Protein AF-0000000077148304 (afdb_homodimer)

Nearest PDB structures (foldseek):
  7bze-assembly1_A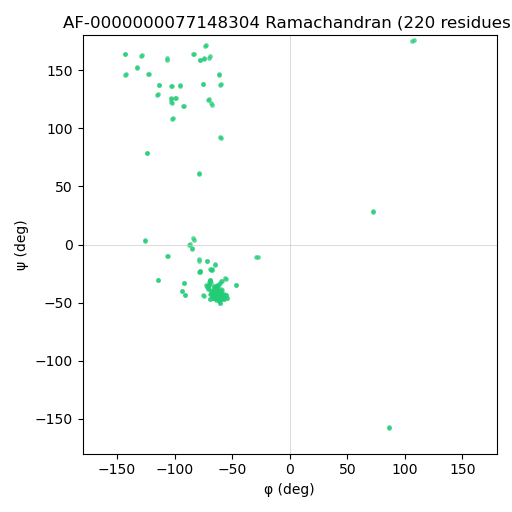-2  TM=9.462E-01  e=8.514E-12  Bacillus subtilis subsp. subtilis str. 168
  7bzg-assembly3_J  TM=8.704E-01  e=1.032E-11  Bacillus subtilis subsp. subtilis str. 168
  4a5m-assembly1_B  TM=9.252E-01  e=1.522E-10  Bacillus subtilis
  4a5n-assembly2_D  TM=9.089E-01  e=1.041E-09  Bacillus subtilis
  5hs8-assembly1_A  TM=8.332E-01  e=1.536E-08  Bacillus subtilis subsp. subtilis str. 168

pLDDT: mean 91.23, std 10.16, range [44.47, 98.38]

Solvent-accessible surface area (backbone atoms only — not comparable to full-atom values): 12063 Å² total; per-residue (Å²): 122,60,74,75,37,68,60,51,44,8,31,50,46,29,44,72,70,42,38,65,88,55,45,46,52,54,52,47,47,28,69,76,69,35,64,39,33,71,67,53,50,46,65,69,38,69,88,53,51,72,66,55,50,53,50,48,51,50,51,35,36,74,70,48,29,31,43,80,43,78,42,94,46,96,70,71,42,60,29,36,32,60,31,80,68,27,56,56,49,51,58,40,50,50,37,26,15,53,50,18,45,52,48,53,52,52,55,56,67,71,50,130,124,61,75,74,35,67,60,51,45,8,31,50,46,30,44,71,69,42,39,64,87,55,45,47,51,52,51,47,47,29,69,74,70,35,64,37,34,70,66,56,50,46,64,67,37,68,88,54,50,71,67,55,49,53,51,48,51,50,51,36,36,75,70,48,29,31,43,81,43,78,41,94,46,95,72,70,41,59,31,37,31,60,30,82,67,28,55,57,49,50,58,40,47,50,37,26,15,55,50,18,45,50,48,54,52,51,54,56,65,69,47,130

Foldseek 3Di:
DPCPPPVNVVVVVCCVQQNDDQNVVVLVCCLPVNKDFLVRSCVVVVVDDSVRSVVSLVSNVVVQQKDWDWDPDVVITIIIHGDPVNNVCVVVVVVCVVVVVVVVVVVVVVPD/DPCPPPVNVVVVVCCVQQNDDQNVVVLVCCLPVNKDFLVRSCVVVVVDDSVRSVVSLVSNVVVQQKDWDWDPDVVITIIIHGDPVNNVCVVVVVVCVVVVVVVVVVVVVVPD

Radius of gyration: 19.35 Å; Cα contacts (8 Å, |Δi|>4): 285; chains: 2; bounding box: 41×68×41 Å

Sequence (224 aa):
MDLQEPKLKGVIATLQIIGGKWKSLILFILLTDGMKRFGELKRLIPDISQGTLAKQLRELEQDQLIKREIYQEIPPKVEYCLTEHGKTVSTVLDSMCSWGRGHLEYIDKDKPMDLQEPKLKGVIATLQIIGGKWKSLILFILLTDGMKRFGELKRLIPDISQGTLAKQLRELEQDQLIKREIYQEIPPKVEYCLTEHGKTVSTVLDSMCSWGRGHLEYIDKDKP

InterPro domains:
  IPR002577 Helix-turn-helix, HxlR type [PF01638] (17-105)
  IPR002577 Helix-turn-helix, HxlR type [PS51118] (5-108)
  IPR036388 Winged helix-like DNA-binding domain superfamily [G3DSA:1.10.10.10] (3-109)
  IPR036390 Winged helix DNA-binding domain superfamily [SSF46785] (9-107)

Secondary structure (DSSP, 8-state):
--TT-HHHHHHHHHHHHH-STTHHHHHHHHHHH--B-HHHHHHH-TTS-HHHHHHHHHHHHHTTSEEEEEE-SSS-EEEEEE-HHHHTTHHHHHHHHHHHHHHHHHHHHT--/--TT-HHHHHHHHHHHHH-STTHHHHHHHHHHH--B-HHHHHHH-TTS-HHHHHHHHHHHHHTTSEEEEEE-SSS-EEEEEE-HHHHTTHHHHHHHHHHHHHHHHHHHHT--

Organism: Bacillus cereus (strain ATCC 14579 / DSM 31 / CCUG 7414 / JCM 2152 / NBRC 15305 / NCIMB 9373 / NCTC 2599 / NRRL B-3711) (NCBI:txid226900)

Structure (mmCIF, N/CA/C/O backbone):
data_AF-0000000077148304-model_v1
#
loop_
_entity.id
_entity.type
_entity.pdbx_description
1 polymer 'Transcriptional regulator, MarR family'
#
loop_
_atom_site.group_PDB
_atom_site.id
_atom_site.type_symbol
_atom_site.label_atom_id
_atom_site.label_alt_id
_atom_site.label_comp_id
_atom_site.label_asym_id
_atom_site.label_entity_id
_atom_site.label_seq_id
_atom_site.pdbx_PDB_ins_code
_atom_site.Cartn_x
_atom_site.Cartn_y
_atom_site.Cartn_z
_atom_site.occupancy
_atom_site.B_iso_or_equiv
_atom_site.auth_seq_id
_atom_site.auth_comp_id
_atom_site.auth_asym_id
_atom_site.auth_atom_id
_atom_site.pdbx_PDB_model_num
ATOM 1 N N . MET A 1 1 ? -11.969 -11.406 -14.32 1 44.47 1 MET A N 1
ATOM 2 C CA . MET A 1 1 ? -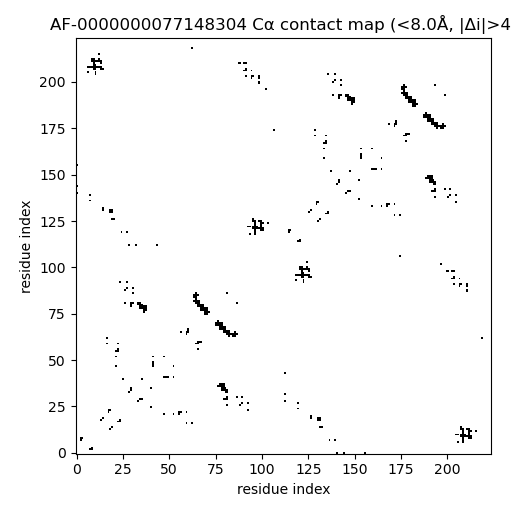12.227 -10.695 -13.07 1 44.47 1 MET A CA 1
ATOM 3 C C . MET A 1 1 ? -12.461 -9.211 -13.32 1 44.47 1 MET A C 1
ATOM 5 O O . MET A 1 1 ? -11.695 -8.57 -14.039 1 44.47 1 MET A O 1
ATOM 9 N N . ASP A 1 2 ? -13.633 -8.781 -13.352 1 53.12 2 ASP A N 1
ATOM 10 C CA . ASP A 1 2 ? -14.07 -7.418 -13.641 1 53.12 2 ASP A CA 1
ATOM 11 C C . ASP A 1 2 ? -13.508 -6.43 -12.625 1 53.12 2 ASP A C 1
ATOM 13 O O . ASP A 1 2 ? -13.742 -6.574 -11.422 1 53.12 2 ASP A O 1
ATOM 17 N N . LEU A 1 3 ? -12.336 -5.848 -12.969 1 56.44 3 LEU A N 1
ATOM 18 C CA . LEU A 1 3 ? -11.867 -4.727 -12.164 1 56.44 3 LEU A CA 1
ATOM 19 C C . LEU A 1 3 ? -13.031 -3.984 -11.523 1 56.44 3 LEU A C 1
ATOM 21 O O . LEU A 1 3 ? -12.836 -3.15 -10.633 1 56.44 3 LEU A O 1
ATOM 25 N N . GLN A 1 4 ? -14.109 -4.398 -12.023 1 61.03 4 GLN A N 1
ATOM 26 C CA . GLN A 1 4 ? -15.312 -3.781 -11.477 1 61.03 4 GLN A CA 1
ATOM 27 C C . GLN A 1 4 ? -15.742 -4.473 -10.18 1 61.03 4 GLN A C 1
ATOM 29 O O . GLN A 1 4 ? -16.75 -4.09 -9.57 1 61.03 4 GLN A O 1
ATOM 34 N N . GLU A 1 5 ? -14.914 -5.383 -9.805 1 74.12 5 GLU A N 1
ATOM 35 C CA . GLU A 1 5 ? -15.25 -6.031 -8.539 1 74.12 5 GLU A CA 1
ATOM 36 C C . GLU A 1 5 ? -15.125 -5.059 -7.371 1 74.12 5 GLU A C 1
ATOM 38 O O . GLU A 1 5 ? -14.109 -4.367 -7.238 1 74.12 5 GLU A O 1
ATOM 43 N N . PRO A 1 6 ? -16.234 -4.875 -6.703 1 76.56 6 PRO A N 1
ATOM 44 C CA . PRO A 1 6 ? -16.25 -3.904 -5.605 1 76.56 6 PRO A CA 1
ATOM 45 C C . PRO A 1 6 ? -15.055 -4.039 -4.672 1 76.56 6 PRO A C 1
ATOM 47 O O . PRO A 1 6 ? -14.5 -3.031 -4.219 1 76.56 6 PRO A O 1
ATOM 50 N N . LYS A 1 7 ? -14.672 -5.223 -4.523 1 80.38 7 LYS A N 1
ATOM 51 C CA . LYS A 1 7 ? -13.531 -5.43 -3.643 1 80.38 7 LYS A CA 1
ATOM 52 C C . LYS A 1 7 ? -12.258 -4.848 -4.25 1 80.38 7 LYS A C 1
ATOM 54 O O . LYS A 1 7 ? -11.477 -4.191 -3.559 1 80.38 7 LYS A O 1
ATOM 59 N N . LEU A 1 8 ? -12.102 -5 -5.473 1 83.88 8 LEU A N 1
ATOM 60 C CA . LEU A 1 8 ? -10.906 -4.504 -6.145 1 83.88 8 LEU A CA 1
ATOM 61 C C . LEU A 1 8 ? -10.906 -2.98 -6.207 1 83.88 8 LEU A C 1
ATOM 63 O O . LEU A 1 8 ? -9.859 -2.346 -6.051 1 83.88 8 LEU A O 1
ATOM 67 N N . LYS A 1 9 ? -12.086 -2.449 -6.355 1 87.69 9 LYS A N 1
ATOM 68 C CA . LYS A 1 9 ? -12.211 -0.995 -6.406 1 87.69 9 LYS A CA 1
ATOM 69 C C . LYS A 1 9 ? -11.742 -0.357 -5.102 1 87.69 9 LYS A C 1
ATOM 71 O O . LYS A 1 9 ? -11.055 0.668 -5.121 1 87.69 9 LYS A O 1
ATOM 76 N N . GLY A 1 10 ? -12.117 -0.995 -4.02 1 91 10 GLY A N 1
ATOM 77 C CA . GLY A 1 10 ? -11.703 -0.49 -2.721 1 91 10 GLY A CA 1
ATOM 78 C C . GLY A 1 10 ? -10.203 -0.569 -2.508 1 91 10 GLY A C 1
ATOM 79 O O . GLY A 1 10 ? -9.594 0.364 -1.979 1 91 10 GLY A O 1
ATOM 80 N N . VAL A 1 11 ? -9.672 -1.65 -2.975 1 90.75 11 VAL A N 1
ATOM 81 C CA . VAL A 1 11 ? -8.227 -1.84 -2.842 1 90.75 11 VAL A CA 1
ATOM 82 C C . VAL A 1 11 ? -7.492 -0.807 -3.691 1 90.75 11 VAL A C 1
ATOM 84 O O . VAL A 1 11 ? -6.562 -0.15 -3.213 1 90.75 11 VAL A O 1
ATOM 87 N N . ILE A 1 12 ? -7.977 -0.614 -4.867 1 88.44 12 ILE A N 1
ATOM 88 C CA . ILE A 1 12 ? -7.348 0.311 -5.801 1 88.44 12 ILE A CA 1
ATOM 89 C C . ILE A 1 12 ? -7.465 1.739 -5.273 1 88.44 12 ILE A C 1
ATOM 91 O O . ILE A 1 12 ? -6.504 2.512 -5.336 1 88.44 12 ILE A O 1
ATOM 95 N N . ALA A 1 13 ? -8.578 2.068 -4.793 1 91.5 13 ALA A N 1
ATOM 96 C CA . ALA A 1 13 ? -8.781 3.391 -4.203 1 91.5 13 ALA A CA 1
ATOM 97 C C . ALA A 1 13 ? -7.785 3.646 -3.076 1 91.5 13 ALA A C 1
ATOM 99 O O . ALA A 1 13 ? -7.172 4.715 -3.01 1 91.5 13 ALA A O 1
ATOM 100 N N . THR A 1 14 ? -7.621 2.66 -2.221 1 93.12 14 THR A N 1
ATOM 101 C CA . THR A 1 14 ? -6.695 2.791 -1.101 1 93.12 14 THR A CA 1
ATOM 102 C C . THR A 1 14 ? -5.27 3.004 -1.598 1 93.12 14 THR A C 1
ATOM 104 O O . THR A 1 14 ? -4.566 3.896 -1.12 1 93.12 14 THR A O 1
ATOM 107 N N . LEU A 1 15 ? -4.898 2.254 -2.596 1 89.5 15 LEU A N 1
ATOM 108 C CA . LEU A 1 15 ? -3.547 2.354 -3.135 1 89.5 15 LEU A CA 1
ATOM 109 C C . LEU A 1 15 ? -3.314 3.717 -3.777 1 89.5 15 LEU A C 1
ATOM 111 O O . LEU A 1 15 ? -2.223 4.277 -3.676 1 89.5 15 LEU A O 1
ATOM 115 N N . GLN A 1 16 ? -4.309 4.223 -4.375 1 88.56 16 GLN A N 1
ATOM 116 C CA . GLN A 1 16 ? -4.199 5.527 -5.02 1 88.56 16 GLN A CA 1
ATOM 117 C C . GLN A 1 16 ? -4.059 6.645 -3.988 1 88.56 16 GLN A C 1
ATOM 119 O O . GLN A 1 16 ? -3.352 7.625 -4.219 1 88.56 16 GLN A O 1
ATOM 124 N N . ILE A 1 17 ? -4.637 6.457 -2.883 1 92.44 17 ILE A N 1
ATOM 125 C CA . ILE A 1 17 ? -4.75 7.52 -1.89 1 92.44 17 ILE A CA 1
ATOM 126 C C . ILE A 1 17 ? -3.562 7.465 -0.934 1 92.44 17 ILE A C 1
ATOM 128 O O . ILE A 1 17 ? -3 8.5 -0.574 1 92.44 17 ILE A O 1
ATOM 132 N N . ILE A 1 18 ? -3.232 6.25 -0.526 1 89.88 18 ILE A N 1
ATOM 133 C CA . ILE A 1 18 ? -2.186 6.215 0.489 1 89.88 18 ILE A CA 1
ATOM 134 C C . ILE A 1 18 ? -1.045 5.312 0.025 1 89.88 18 ILE A C 1
ATOM 136 O O . ILE A 1 18 ? -0.115 5.035 0.787 1 89.88 18 ILE A O 1
ATOM 140 N N . GLY A 1 19 ? -1.288 4.879 -1.155 1 82.5 19 GLY A N 1
ATOM 141 C CA . GLY A 1 19 ? -0.212 4.07 -1.704 1 82.5 19 GLY A CA 1
ATOM 142 C C . GLY A 1 19 ? 1.039 4.871 -2.014 1 82.5 19 GLY A C 1
ATOM 143 O O . GLY A 1 19 ? 1.021 6.102 -1.972 1 82.5 19 GLY A O 1
ATOM 144 N N . GLY A 1 20 ? 2.215 4.27 -2.188 1 79 20 GLY A N 1
ATOM 145 C CA . GLY A 1 20 ? 3.482 4.93 -2.455 1 79 20 GLY A CA 1
ATOM 146 C C . GLY A 1 20 ? 4.414 4.945 -1.257 1 79 20 GLY A C 1
ATOM 147 O O . GLY A 1 20 ? 3.994 4.648 -0.136 1 79 20 GLY A O 1
ATOM 148 N N . LYS A 1 21 ? 5.535 5.414 -1.495 1 80.69 21 LYS A N 1
ATOM 149 C CA . LYS A 1 21 ? 6.594 5.312 -0.494 1 80.69 21 LYS A CA 1
ATOM 150 C C . LYS A 1 21 ? 6.402 6.348 0.611 1 80.69 21 LYS A C 1
ATOM 152 O O . LYS A 1 21 ? 6.734 6.094 1.771 1 80.69 21 LYS A O 1
ATOM 157 N N . TRP A 1 22 ? 5.707 7.434 0.328 1 90.81 22 TRP A N 1
ATOM 158 C CA . TRP A 1 22 ? 5.855 8.555 1.248 1 90.81 22 TRP A CA 1
ATOM 159 C C . TRP A 1 22 ? 4.547 8.844 1.973 1 90.81 22 TRP A C 1
ATOM 161 O O . TRP A 1 22 ? 4.547 9.203 3.152 1 90.81 22 TRP A O 1
ATOM 171 N N . LYS A 1 23 ? 3.391 8.617 1.408 1 93.94 23 LYS A N 1
ATOM 172 C CA . LYS A 1 23 ? 2.113 9.023 1.984 1 93.94 23 LYS A CA 1
ATOM 173 C C . LYS A 1 23 ? 1.812 8.242 3.262 1 93.94 23 LYS A C 1
ATOM 175 O O . LYS A 1 23 ? 1.38 8.82 4.262 1 93.94 23 LYS A O 1
ATOM 180 N N . SER A 1 24 ? 2.037 6.988 3.199 1 92.75 24 SER A N 1
ATOM 181 C CA . SER A 1 24 ? 1.787 6.164 4.375 1 92.75 24 SER A CA 1
ATOM 182 C C . SER A 1 24 ? 2.695 6.562 5.535 1 92.75 24 SER A C 1
ATOM 184 O O . SER A 1 24 ? 2.279 6.543 6.695 1 92.75 24 SER A O 1
ATOM 186 N N . LEU A 1 25 ? 3.898 6.957 5.227 1 92.19 25 LEU A N 1
ATOM 187 C CA . LEU A 1 25 ? 4.84 7.379 6.258 1 92.19 25 LEU A CA 1
ATOM 188 C C . LEU A 1 25 ? 4.406 8.703 6.883 1 92.19 25 LEU A C 1
ATOM 190 O O . LEU A 1 25 ? 4.43 8.852 8.109 1 92.19 25 LEU A O 1
ATOM 194 N N . ILE A 1 26 ? 4.074 9.578 6.027 1 95.81 26 ILE A N 1
ATOM 195 C CA . ILE A 1 26 ? 3.6 10.875 6.504 1 95.81 26 ILE A CA 1
ATOM 196 C C . ILE A 1 26 ? 2.398 10.672 7.426 1 95.81 26 ILE A C 1
ATOM 198 O O . ILE A 1 26 ? 2.359 11.227 8.531 1 95.81 26 ILE A O 1
ATOM 202 N N . LEU A 1 27 ? 1.484 9.867 6.996 1 96.5 27 LEU A N 1
ATOM 203 C CA . LEU A 1 27 ? 0.266 9.617 7.762 1 96.5 27 LEU A CA 1
ATOM 204 C C . LEU A 1 27 ? 0.582 8.93 9.086 1 96.5 27 LEU A C 1
ATOM 206 O O . LEU A 1 27 ? -0.034 9.234 10.109 1 96.5 27 LEU A O 1
ATOM 210 N N . PHE A 1 28 ? 1.526 8.086 9.047 1 93.44 28 PHE A N 1
ATOM 211 C CA . PHE A 1 28 ? 1.942 7.398 10.258 1 93.44 28 PHE A CA 1
ATOM 212 C C . PHE A 1 28 ? 2.516 8.383 11.273 1 93.44 28 PHE A C 1
ATOM 214 O O . PHE A 1 28 ? 2.16 8.352 12.453 1 93.44 28 PHE A O 1
ATOM 221 N N . ILE A 1 29 ? 3.383 9.234 10.836 1 94.31 29 ILE A N 1
ATOM 222 C CA . ILE A 1 29 ? 4.012 10.227 11.695 1 94.31 29 ILE A CA 1
ATOM 223 C C . ILE A 1 29 ? 2.939 11.117 12.32 1 94.31 29 ILE A C 1
ATOM 225 O O . ILE A 1 29 ? 2.949 11.359 13.531 1 94.31 29 ILE A O 1
ATOM 229 N N . LEU A 1 30 ? 1.99 11.539 11.492 1 96.44 30 LEU A N 1
ATOM 230 C CA . LEU A 1 30 ? 0.944 12.43 11.992 1 96.44 30 LEU A CA 1
ATOM 231 C C . LEU A 1 30 ? 0.012 11.695 12.945 1 96.44 30 LEU A C 1
ATOM 233 O O . LEU A 1 30 ? -0.515 12.289 13.891 1 96.44 30 LEU A O 1
ATOM 237 N N . LEU A 1 31 ? -0.135 10.445 12.719 1 94.69 31 LEU A N 1
ATOM 238 C CA . LEU A 1 31 ? -0.97 9.625 13.586 1 94.69 31 LEU A CA 1
ATOM 239 C C . LEU A 1 31 ? -0.311 9.422 14.953 1 94.69 31 LEU A C 1
ATOM 241 O O . LEU A 1 31 ? -0.98 9.492 15.984 1 94.69 31 LEU A O 1
ATOM 245 N N . THR A 1 32 ? 0.923 9.258 14.984 1 92.12 32 THR A N 1
ATOM 246 C CA . THR A 1 32 ? 1.632 8.859 16.188 1 92.12 32 THR A CA 1
ATOM 247 C C . THR A 1 32 ? 2.141 10.086 16.953 1 92.12 32 THR A C 1
ATOM 249 O O . THR A 1 32 ? 2.07 10.133 18.172 1 92.12 32 THR A O 1
ATOM 252 N N . ASP A 1 33 ? 2.641 11.086 16.141 1 93.25 33 ASP A N 1
ATOM 253 C CA . ASP A 1 33 ? 3.324 12.203 16.781 1 93.25 33 ASP A CA 1
ATOM 254 C C . ASP A 1 33 ? 2.453 13.4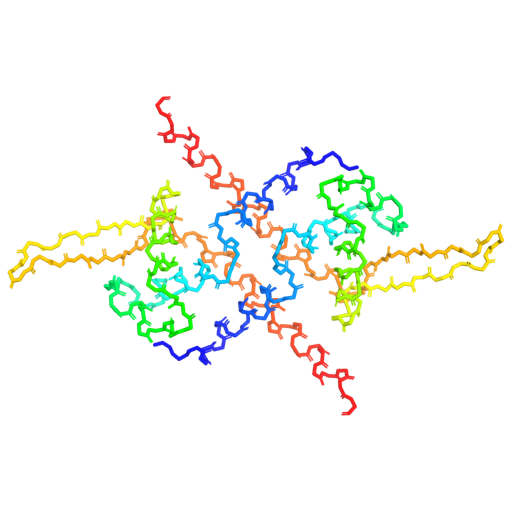61 16.766 1 93.25 33 ASP A C 1
ATOM 256 O O . ASP A 1 33 ? 2.793 14.461 17.406 1 93.25 33 ASP A O 1
ATOM 260 N N . GLY A 1 34 ? 1.406 13.359 16.031 1 95 34 GLY A N 1
ATOM 261 C CA . GLY A 1 34 ? 0.532 14.523 15.992 1 95 34 GLY A CA 1
ATOM 262 C C . GLY A 1 34 ? 0.946 15.539 14.938 1 95 34 GLY A C 1
ATOM 263 O O . GLY A 1 34 ? 1.598 15.188 13.953 1 95 34 GLY A O 1
ATOM 264 N N . MET A 1 35 ? 0.549 16.734 15.109 1 96.69 35 MET A N 1
ATOM 265 C CA . MET A 1 35 ? 0.749 17.781 14.117 1 96.69 35 MET A CA 1
ATOM 266 C C . MET A 1 35 ? 2.234 18.016 13.867 1 96.69 35 MET A C 1
ATOM 268 O O . MET A 1 35 ? 3.047 17.906 14.789 1 96.69 35 MET A O 1
ATOM 272 N N . LYS A 1 36 ? 2.604 18.375 12.617 1 97.5 36 LYS A N 1
ATOM 273 C CA . LYS A 1 36 ? 3.984 18.641 12.219 1 97.5 36 LYS A CA 1
ATOM 274 C C . LYS A 1 36 ? 4.062 19.797 11.219 1 97.5 36 LYS A C 1
ATOM 276 O O . LYS A 1 36 ? 3.16 19.969 10.398 1 97.5 36 LYS A O 1
ATOM 281 N N . ARG A 1 37 ? 5.145 20.469 11.406 1 96.81 37 ARG A N 1
ATOM 282 C CA . ARG A 1 37 ? 5.477 21.438 10.367 1 96.81 37 ARG A CA 1
ATOM 283 C C . ARG A 1 37 ? 6.191 20.781 9.203 1 96.81 37 ARG A C 1
ATOM 285 O O . ARG A 1 37 ? 6.715 19.672 9.336 1 96.81 37 ARG A O 1
ATOM 292 N N . PHE A 1 38 ? 6.219 21.547 8.062 1 97.38 38 PHE A N 1
ATOM 293 C CA . PHE A 1 38 ? 6.867 21.047 6.855 1 97.38 38 PHE A CA 1
ATOM 294 C C . PHE A 1 38 ? 8.305 20.625 7.148 1 97.38 38 PHE A C 1
ATOM 296 O O . PHE A 1 38 ? 8.711 19.516 6.797 1 97.38 38 PHE A O 1
ATOM 303 N N . GLY A 1 39 ? 8.961 21.469 7.84 1 96.62 39 GLY A N 1
ATOM 304 C CA . GLY A 1 39 ? 10.352 21.203 8.148 1 96.62 39 GLY A CA 1
ATOM 305 C C . GLY A 1 39 ? 10.547 19.984 9.039 1 96.62 39 GLY A C 1
ATOM 306 O O . GLY A 1 39 ? 11.523 19.25 8.898 1 96.62 39 GLY A O 1
ATOM 307 N N . GLU A 1 40 ? 9.695 19.781 9.977 1 96.5 40 GLU A N 1
ATOM 308 C CA . GLU A 1 40 ? 9.758 18.625 10.859 1 96.5 40 GLU A CA 1
ATOM 309 C C . GLU A 1 40 ? 9.555 17.328 10.086 1 96.5 40 GLU A C 1
ATOM 311 O O . GLU A 1 40 ? 10.266 16.344 10.305 1 96.5 40 GLU A O 1
ATOM 316 N N . LEU A 1 41 ? 8.586 17.312 9.195 1 96.44 41 LEU A N 1
ATOM 317 C CA . LEU A 1 41 ? 8.352 16.156 8.352 1 96.44 41 LEU A CA 1
ATOM 318 C C . LEU A 1 41 ? 9.578 15.844 7.504 1 96.44 41 LEU A C 1
ATOM 320 O O . LEU A 1 41 ? 9.984 14.68 7.391 1 96.44 41 LEU A O 1
ATOM 324 N N . LYS A 1 42 ? 10.195 16.906 6.984 1 96.62 42 LYS A N 1
ATOM 325 C CA . LYS A 1 42 ? 11.383 16.734 6.156 1 96.62 42 LYS A CA 1
ATOM 326 C C . LYS A 1 42 ? 12.523 16.125 6.961 1 96.62 42 LYS A C 1
ATOM 328 O O . LYS A 1 42 ? 13.289 15.305 6.441 1 96.62 42 LYS A O 1
ATOM 333 N N . ARG A 1 43 ? 12.602 16.5 8.18 1 95.25 43 ARG A N 1
ATOM 334 C CA . ARG A 1 43 ? 13.648 15.977 9.055 1 95.25 43 ARG A CA 1
ATOM 335 C C . ARG A 1 43 ? 13.398 14.516 9.398 1 95.25 43 ARG A C 1
ATOM 337 O O . ARG A 1 43 ? 14.336 13.727 9.5 1 95.25 43 ARG A O 1
ATOM 344 N N . LEU A 1 44 ? 12.156 14.172 9.57 1 92.56 44 LEU A N 1
ATOM 345 C CA . LEU A 1 44 ? 11.781 12.828 9.984 1 92.56 44 LEU A CA 1
ATOM 346 C C . LEU A 1 44 ? 11.852 11.852 8.812 1 92.56 44 LEU A C 1
ATOM 348 O O . LEU A 1 44 ? 11.906 10.641 9.008 1 92.56 44 LEU A O 1
ATOM 352 N N . ILE A 1 45 ? 11.766 12.422 7.582 1 92.44 45 ILE A N 1
ATOM 353 C CA . ILE A 1 45 ? 11.867 11.609 6.375 1 92.44 45 ILE A CA 1
ATOM 354 C C . ILE A 1 45 ? 12.992 12.141 5.488 1 92.44 45 ILE A C 1
ATOM 356 O O . ILE A 1 45 ? 12.734 12.68 4.414 1 92.44 45 ILE A O 1
ATOM 360 N N . PRO A 1 46 ? 14.164 11.82 5.824 1 91.44 46 PRO A N 1
ATOM 361 C CA . PRO A 1 46 ? 15.305 12.469 5.172 1 91.44 46 PRO A CA 1
ATOM 362 C C . PRO A 1 46 ? 15.453 12.07 3.705 1 91.44 46 PRO A C 1
ATOM 364 O O . PRO A 1 46 ? 16.016 12.828 2.906 1 91.44 46 PRO A O 1
ATOM 367 N N . ASP A 1 47 ? 14.945 11.016 3.307 1 92.31 47 ASP A N 1
ATOM 368 C CA . ASP A 1 47 ? 15.133 10.5 1.952 1 92.31 47 ASP A CA 1
ATOM 369 C C . ASP A 1 47 ? 14.125 11.125 0.987 1 92.31 47 ASP A C 1
ATOM 371 O O . ASP A 1 47 ? 14.219 10.938 -0.227 1 92.31 47 ASP A O 1
ATOM 375 N N . ILE A 1 48 ? 13.227 11.938 1.491 1 94.12 48 ILE A N 1
ATOM 376 C CA . ILE A 1 48 ? 12.219 12.531 0.629 1 94.12 48 ILE A CA 1
ATOM 377 C C . ILE A 1 48 ? 12.672 13.914 0.176 1 94.12 48 ILE A C 1
ATOM 379 O O . ILE A 1 48 ? 13.242 14.68 0.962 1 94.12 48 ILE A O 1
ATOM 383 N N . SER A 1 49 ? 12.484 14.227 -1.063 1 96.75 49 SER A N 1
ATOM 384 C CA . SER A 1 49 ? 12.797 15.562 -1.54 1 96.75 49 SER A CA 1
ATOM 385 C C . SER A 1 49 ? 11.75 16.578 -1.081 1 96.75 49 SER A C 1
ATOM 387 O O . SER A 1 49 ? 10.609 16.203 -0.788 1 96.75 49 SER A O 1
ATOM 389 N N . GLN A 1 50 ? 12.172 17.828 -1.111 1 97.19 50 GLN A N 1
ATOM 390 C CA . GLN A 1 50 ? 11.25 18.891 -0.729 1 97.19 50 GLN A CA 1
ATOM 391 C C . GLN A 1 50 ? 10.055 18.953 -1.675 1 97.19 50 GLN A C 1
ATOM 393 O O . GLN A 1 50 ? 8.922 19.141 -1.235 1 97.19 50 GLN A O 1
ATOM 398 N N . GLY A 1 51 ? 10.344 18.797 -2.877 1 97.69 51 GLY A N 1
ATOM 399 C CA . GLY A 1 51 ? 9.281 18.828 -3.865 1 97.69 51 GLY A CA 1
ATOM 400 C C . GLY A 1 51 ? 8.281 17.703 -3.713 1 97.69 51 GLY A C 1
ATOM 401 O O . GLY A 1 51 ? 7.074 17.922 -3.785 1 97.69 51 GLY A O 1
ATOM 402 N N . THR A 1 52 ? 8.797 16.594 -3.449 1 97.25 52 THR A N 1
ATOM 403 C CA . THR A 1 52 ? 7.949 15.414 -3.281 1 97.25 52 THR A CA 1
ATOM 404 C C . THR A 1 52 ? 7.117 15.523 -2.006 1 97.25 52 THR A C 1
ATOM 406 O O . THR A 1 52 ? 5.93 15.203 -2.004 1 97.25 52 THR A O 1
ATOM 409 N N . LEU A 1 53 ? 7.758 15.977 -0.976 1 97.44 53 LEU A N 1
ATOM 410 C CA . LEU A 1 53 ? 7.031 16.172 0.275 1 97.44 53 LEU A CA 1
ATOM 411 C C . LEU A 1 53 ? 5.875 17.141 0.089 1 97.44 53 LEU A C 1
ATOM 413 O O . LEU A 1 53 ? 4.746 16.859 0.509 1 97.44 53 LEU A O 1
ATOM 417 N N . ALA A 1 54 ? 6.133 18.281 -0.565 1 97.75 54 ALA A N 1
ATOM 418 C CA . ALA A 1 54 ? 5.09 19.266 -0.816 1 97.75 54 ALA A CA 1
ATOM 419 C C . ALA A 1 54 ? 3.945 18.672 -1.63 1 97.75 54 ALA A C 1
ATOM 421 O O . ALA A 1 54 ? 2.773 18.875 -1.305 1 97.75 54 ALA A O 1
ATOM 422 N N . LYS A 1 55 ? 4.273 17.969 -2.613 1 97.44 55 LYS A N 1
ATOM 423 C CA . LYS A 1 55 ? 3.287 17.328 -3.48 1 97.44 55 LYS A CA 1
ATOM 424 C C . LYS A 1 55 ? 2.439 16.328 -2.701 1 97.44 55 LYS A C 1
ATOM 426 O O . LYS A 1 55 ? 1.214 16.312 -2.84 1 97.44 55 LYS A O 1
ATOM 431 N N . GLN A 1 56 ? 3.102 15.477 -1.89 1 97.25 56 GLN A N 1
ATOM 432 C CA . GLN A 1 56 ? 2.387 14.477 -1.106 1 97.25 56 GLN A CA 1
ATOM 433 C C . GLN A 1 56 ? 1.43 15.133 -0.115 1 97.25 56 GLN A C 1
ATOM 435 O O . GLN A 1 56 ? 0.303 14.664 0.068 1 97.25 56 GLN A O 1
ATOM 440 N N . LEU A 1 57 ? 1.878 16.188 0.472 1 97.81 57 LEU A N 1
ATOM 441 C CA . LEU A 1 57 ? 1.043 16.891 1.436 1 97.81 57 LEU A CA 1
ATOM 442 C C . LEU A 1 57 ? -0.171 17.516 0.751 1 97.81 57 LEU A C 1
ATOM 444 O O . LEU A 1 57 ? -1.285 17.453 1.276 1 97.81 57 LEU A O 1
ATOM 448 N N . ARG A 1 58 ? 0.035 18.047 -0.402 1 97.44 58 ARG A N 1
ATOM 449 C CA . ARG A 1 58 ? -1.07 18.609 -1.172 1 97.44 58 ARG A CA 1
ATOM 450 C C . ARG A 1 58 ? -2.09 17.531 -1.532 1 97.44 58 ARG A C 1
ATOM 452 O O . ARG A 1 58 ? -3.297 17.75 -1.399 1 97.44 58 ARG A O 1
ATOM 459 N N . GLU A 1 59 ? -1.636 16.453 -1.96 1 97 59 GLU A N 1
ATOM 460 C CA . GLU A 1 59 ? -2.527 15.359 -2.342 1 97 59 GLU A CA 1
ATOM 461 C C . GLU A 1 59 ? -3.305 14.836 -1.138 1 97 59 GLU A C 1
ATOM 463 O O . GLU A 1 59 ? -4.504 14.57 -1.234 1 97 59 GLU A O 1
ATOM 468 N N . LEU A 1 60 ? -2.623 14.68 -0.049 1 97.5 60 LEU A N 1
ATOM 469 C CA . LEU A 1 60 ? -3.27 14.195 1.166 1 97.5 60 LEU A CA 1
ATOM 470 C C . LEU A 1 60 ? -4.324 15.188 1.653 1 97.5 60 LEU A C 1
ATOM 472 O O . LEU A 1 60 ? -5.359 14.781 2.189 1 97.5 60 LEU A O 1
ATOM 476 N N . GLU A 1 61 ? -4.027 16.469 1.484 1 97.38 61 GLU A N 1
ATOM 477 C CA . GLU A 1 61 ? -5.004 17.484 1.843 1 97.38 61 GLU A CA 1
ATOM 478 C C . GLU A 1 61 ? -6.207 17.453 0.906 1 97.38 61 GLU A C 1
ATOM 480 O O . GLU A 1 61 ? -7.355 17.531 1.355 1 97.38 61 GLU A O 1
ATOM 485 N N . GLN A 1 62 ? -5.961 17.312 -0.379 1 95.56 62 GLN A N 1
ATOM 486 C CA . GLN A 1 62 ? -7.027 17.234 -1.374 1 95.56 62 GLN A CA 1
ATOM 487 C C . GLN A 1 62 ? -7.93 16.031 -1.119 1 95.56 62 GLN A C 1
ATOM 489 O O . GLN A 1 62 ? -9.141 16.094 -1.326 1 95.56 62 GLN A O 1
ATOM 494 N N . ASP A 1 63 ? -7.336 14.992 -0.618 1 95.81 63 ASP A N 1
ATOM 495 C CA . ASP A 1 63 ? -8.086 13.773 -0.34 1 95.81 63 ASP A CA 1
ATOM 496 C C . ASP A 1 63 ? -8.703 13.812 1.056 1 95.81 63 ASP A C 1
ATOM 498 O O . ASP A 1 63 ? -9.25 12.812 1.528 1 95.81 63 ASP A O 1
ATOM 502 N N . GLN A 1 64 ? -8.461 14.898 1.756 1 96.88 64 GLN A N 1
ATOM 503 C CA . GLN A 1 64 ? -9.117 15.211 3.023 1 96.88 64 GLN A CA 1
ATOM 504 C C . GLN A 1 64 ? -8.602 14.32 4.145 1 96.88 64 GLN A C 1
ATOM 506 O O . GLN A 1 64 ? -9.336 13.992 5.078 1 96.88 64 GLN A O 1
ATOM 511 N N . LEU A 1 65 ? -7.406 13.906 4.004 1 97.88 65 LEU A N 1
ATOM 512 C CA . LEU A 1 65 ? -6.805 13.078 5.043 1 97.88 65 LEU A CA 1
ATOM 513 C C . LEU A 1 65 ? -6.062 13.938 6.059 1 97.88 65 LEU A C 1
ATOM 515 O O . LEU A 1 65 ? -5.953 13.578 7.23 1 97.88 65 LEU A O 1
ATOM 519 N N . ILE A 1 66 ? -5.512 15.023 5.543 1 98.31 66 ILE A N 1
ATOM 520 C CA . ILE A 1 66 ? -4.844 15.961 6.441 1 98.31 66 ILE A CA 1
ATOM 521 C C . ILE A 1 66 ? -5.363 17.375 6.199 1 98.31 66 ILE A C 1
ATOM 523 O O . ILE A 1 66 ? -6.055 17.625 5.211 1 98.31 66 ILE A O 1
ATOM 527 N N . LYS A 1 67 ? -5.137 18.219 7.129 1 98 67 LYS A N 1
ATOM 528 C CA . LYS A 1 67 ? -5.445 19.641 6.992 1 98 67 LYS A CA 1
ATOM 529 C C . LYS A 1 67 ? -4.273 20.516 7.434 1 98 67 LYS A C 1
ATOM 531 O O . LYS A 1 67 ? -3.449 20.078 8.25 1 98 67 LYS A O 1
ATOM 536 N N . ARG A 1 68 ? -4.266 21.641 6.828 1 95.88 68 ARG A N 1
ATOM 537 C CA . ARG A 1 68 ? -3.291 22.672 7.199 1 95.88 68 ARG A CA 1
ATOM 538 C C . ARG A 1 68 ? -3.857 23.609 8.266 1 95.88 68 ARG A C 1
ATOM 540 O O . ARG A 1 68 ? -4.914 24.203 8.062 1 95.88 68 ARG A O 1
ATOM 547 N N . GLU A 1 69 ? -3.201 23.609 9.359 1 95.06 69 GLU A N 1
ATOM 548 C CA . GLU A 1 69 ? -3.576 24.562 10.406 1 95.06 69 GLU A CA 1
ATOM 549 C C . GLU A 1 69 ? -2.613 25.734 10.461 1 95.06 69 GLU A C 1
ATOM 551 O O . GLU A 1 69 ? -1.41 25.562 10.656 1 95.06 69 GLU A O 1
ATOM 556 N N . ILE A 1 70 ? -3.254 26.891 10.305 1 93.31 70 ILE A N 1
ATOM 557 C CA . ILE A 1 70 ? -2.439 28.094 10.266 1 93.31 70 ILE A CA 1
ATOM 558 C C . ILE A 1 70 ? -2.465 28.781 11.633 1 93.31 70 ILE A C 1
ATOM 560 O O . ILE A 1 70 ? -3.533 28.969 12.227 1 93.31 70 ILE A O 1
ATOM 564 N N . TYR A 1 71 ? -1.319 29.031 12.18 1 91.88 71 TYR A N 1
ATOM 565 C CA . TYR A 1 71 ? -1.181 29.781 13.43 1 91.88 71 TYR A CA 1
ATOM 566 C C . TYR A 1 71 ? -0.723 31.203 13.164 1 91.88 71 TYR A C 1
ATOM 568 O O . TYR A 1 71 ? 0.269 31.438 12.469 1 91.88 71 TYR A O 1
ATOM 576 N N . GLN A 1 72 ? -1.506 32.062 13.703 1 90.81 72 GLN A N 1
ATOM 577 C CA . GLN A 1 72 ? -1.228 33.5 13.516 1 90.81 72 GLN A CA 1
ATOM 578 C C . GLN A 1 72 ? -0.119 33.969 14.445 1 90.81 72 GLN A C 1
ATOM 580 O O . GLN A 1 72 ? -0.38 34.688 15.406 1 90.81 72 GLN A O 1
ATOM 585 N N . GLU A 1 73 ? 0.953 33.438 14.32 1 88.75 73 GLU A N 1
ATOM 586 C CA . GLU A 1 73 ? 2.148 33.906 15.023 1 88.75 73 GLU A CA 1
ATOM 587 C C . GLU A 1 73 ? 3.105 34.625 14.078 1 88.75 73 GLU A C 1
ATOM 589 O O . GLU A 1 73 ? 2.82 34.75 12.891 1 88.75 73 GLU A O 1
ATOM 594 N N . ILE A 1 74 ? 3.973 35.406 14.656 1 88.06 74 ILE A N 1
ATOM 595 C CA . ILE A 1 74 ? 4.973 36.125 13.859 1 88.06 74 ILE A CA 1
ATOM 596 C C . ILE A 1 74 ? 6.316 35.406 13.969 1 88.06 74 ILE A C 1
ATOM 598 O O . ILE A 1 74 ? 6.914 35.344 15.047 1 88.06 74 ILE A O 1
ATOM 602 N N . PRO A 1 75 ? 6.625 34.75 12.766 1 89.06 75 PRO A N 1
ATOM 603 C CA . PRO A 1 75 ? 6.008 34.531 11.461 1 89.06 75 PRO A CA 1
ATOM 604 C C . PRO A 1 75 ? 4.934 33.469 11.484 1 89.06 75 PRO A C 1
ATOM 606 O O . PRO A 1 75 ? 4.949 32.594 12.352 1 89.06 75 PRO A O 1
ATOM 609 N N . PRO A 1 76 ? 4.109 33.531 10.531 1 91.44 76 PRO A N 1
ATOM 610 C CA . PRO A 1 76 ? 3.033 32.531 10.5 1 91.44 76 PRO A CA 1
ATOM 611 C C . PRO A 1 76 ? 3.557 31.109 10.406 1 91.44 76 PRO A C 1
ATOM 613 O O . PRO A 1 76 ? 4.559 30.859 9.734 1 91.44 76 PRO A O 1
ATOM 616 N N . LYS A 1 77 ? 2.93 30.281 11.188 1 91.69 77 LYS A N 1
ATOM 617 C CA . LYS A 1 77 ? 3.312 28.875 11.203 1 91.69 77 LYS A CA 1
ATOM 618 C C . LYS A 1 77 ? 2.193 28 10.648 1 91.69 77 LYS A C 1
ATOM 620 O O . LYS A 1 77 ? 1.015 28.25 10.906 1 91.69 77 LYS A O 1
ATOM 625 N N . VAL A 1 78 ? 2.623 27.078 9.852 1 95.62 78 VAL A N 1
ATOM 626 C CA . VAL A 1 78 ? 1.677 26.094 9.32 1 95.62 78 VAL A CA 1
ATOM 627 C C . VAL A 1 78 ? 2.014 24.703 9.852 1 95.62 78 VAL A C 1
ATOM 629 O O . VAL A 1 78 ? 3.182 24.312 9.867 1 95.62 78 VAL A O 1
ATOM 632 N N . GLU A 1 79 ? 0.961 24.094 10.367 1 97.44 79 GLU A N 1
ATOM 633 C CA . GLU A 1 79 ? 1.127 22.719 10.797 1 97.44 79 GLU A CA 1
ATOM 634 C C . GLU A 1 79 ? 0.13 21.797 10.094 1 97.44 79 GLU A C 1
ATOM 636 O O . GLU A 1 79 ? -0.98 22.219 9.766 1 97.44 79 GLU A O 1
ATOM 641 N N . TYR A 1 80 ? 0.593 20.609 9.875 1 98.38 80 TYR A N 1
ATOM 642 C CA . TYR A 1 80 ? -0.257 19.578 9.281 1 98.38 80 TYR A CA 1
ATOM 643 C C . TYR A 1 80 ? -0.755 18.609 10.344 1 98.38 80 TYR A C 1
ATOM 645 O O . TYR A 1 80 ? 0 18.20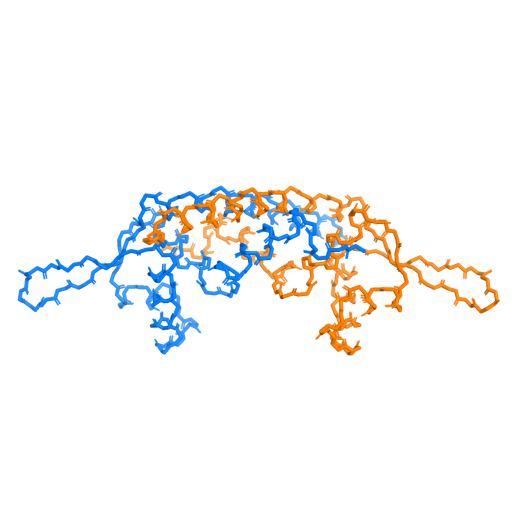3 11.234 1 98.38 80 TYR A O 1
ATOM 653 N N . CYS A 1 81 ? -2.008 18.266 10.273 1 98.06 81 CYS A N 1
ATOM 654 C CA . CYS A 1 81 ? -2.574 17.266 11.172 1 98.06 81 CYS A CA 1
ATOM 655 C C . CYS A 1 81 ? -3.6 16.391 10.453 1 98.06 81 CYS A C 1
ATOM 657 O O . CYS A 1 81 ? -4.055 16.75 9.359 1 98.06 81 CYS A O 1
ATOM 659 N N . LEU A 1 82 ? -3.916 15.297 11.039 1 98.19 82 LEU A N 1
ATOM 660 C CA . LEU A 1 82 ? -4.93 14.422 10.469 1 98.19 82 LEU A CA 1
ATOM 661 C C . LEU A 1 82 ? -6.328 14.984 10.688 1 98.19 82 LEU A C 1
ATOM 663 O O . LEU A 1 82 ? -6.621 15.531 11.758 1 98.19 82 LEU A O 1
ATOM 667 N N . THR A 1 83 ? -7.121 14.883 9.656 1 97.88 83 THR A N 1
ATOM 668 C CA . THR A 1 83 ? -8.547 15.102 9.867 1 97.88 83 THR A CA 1
ATOM 669 C C . THR A 1 83 ? -9.172 13.922 10.617 1 97.88 83 THR A C 1
ATOM 671 O O . THR A 1 83 ? -8.508 12.906 10.844 1 97.88 83 THR A O 1
ATOM 674 N N . GLU A 1 84 ? -10.445 14.117 11.016 1 96.88 84 GLU A N 1
ATOM 675 C CA . GLU A 1 84 ? -11.141 12.984 11.609 1 96.88 84 GLU A CA 1
ATOM 676 C C . GLU A 1 84 ? -11.172 11.797 10.664 1 96.88 84 GLU A C 1
ATOM 678 O O . GLU A 1 84 ? -10.945 10.656 11.078 1 96.88 84 GLU A O 1
ATOM 683 N N . HIS A 1 85 ? -11.438 12.055 9.375 1 96.75 85 HIS A N 1
ATOM 684 C CA . HIS A 1 85 ? -11.406 11.008 8.359 1 96.75 85 HIS A CA 1
ATOM 685 C C . HIS A 1 85 ? -9.992 10.445 8.203 1 96.75 85 HIS A C 1
ATOM 687 O O . HIS A 1 85 ? -9.82 9.227 8.062 1 96.75 85 HIS A O 1
ATOM 693 N N . GLY A 1 86 ? -9.023 11.336 8.258 1 97.44 86 GLY A N 1
ATOM 694 C CA . GLY A 1 86 ? -7.637 10.922 8.141 1 97.44 86 GLY A CA 1
ATOM 695 C C . GLY A 1 86 ? -7.215 9.93 9.203 1 97.44 86 GLY A C 1
ATOM 696 O O . GLY A 1 86 ? -6.395 9.047 8.953 1 97.44 86 GLY A O 1
ATOM 697 N N . LYS A 1 87 ? -7.809 10.047 10.359 1 97.62 87 LYS A N 1
ATOM 698 C CA . LYS A 1 87 ? -7.465 9.164 11.469 1 97.62 87 LYS A CA 1
ATOM 699 C C . LYS A 1 87 ? -7.898 7.727 11.18 1 97.62 87 LYS A C 1
ATOM 701 O O . LYS A 1 87 ? -7.32 6.781 11.719 1 97.62 87 LYS A O 1
ATOM 706 N N . THR A 1 88 ? -8.836 7.539 10.297 1 97.06 88 THR A N 1
ATOM 707 C CA . THR A 1 88 ? -9.359 6.211 10.016 1 97.06 88 THR A CA 1
ATOM 708 C C . THR A 1 88 ? -8.344 5.375 9.25 1 97.06 88 THR A C 1
ATOM 710 O O . THR A 1 88 ? -8.469 4.152 9.164 1 97.06 88 THR A O 1
ATOM 713 N N . VAL A 1 89 ? -7.344 6.031 8.727 1 95.75 89 VAL A N 1
ATOM 714 C CA . VAL A 1 89 ? -6.32 5.316 7.969 1 95.75 89 VAL A CA 1
ATOM 715 C C . VAL A 1 89 ? -5.562 4.371 8.898 1 95.75 89 VAL A C 1
ATOM 717 O O . VAL A 1 89 ? -4.93 3.416 8.438 1 95.75 89 VAL A O 1
ATOM 720 N N . SER A 1 90 ? -5.672 4.586 10.211 1 96.19 90 SER A N 1
ATOM 721 C CA . SER A 1 90 ? -4.992 3.738 11.188 1 96.19 90 SER A CA 1
ATOM 722 C C . SER A 1 90 ? -5.367 2.271 11 1 96.19 90 SER A C 1
ATOM 724 O O . SER A 1 90 ? -4.551 1.381 11.25 1 96.19 90 SER A O 1
ATOM 726 N N . THR A 1 91 ? -6.555 2.039 10.5 1 96.06 91 THR A N 1
ATOM 727 C CA . THR A 1 91 ? -7.008 0.666 10.305 1 96.06 91 THR A CA 1
ATOM 728 C C . THR A 1 91 ? -6.164 -0.041 9.25 1 96.06 91 THR A C 1
ATOM 730 O O . THR A 1 91 ? -5.766 -1.194 9.438 1 96.06 91 THR A O 1
ATOM 733 N N . VAL A 1 92 ? -5.875 0.674 8.234 1 95.38 92 VAL A N 1
ATOM 734 C CA . VAL A 1 92 ? -5.082 0.097 7.152 1 95.38 92 VAL A CA 1
ATOM 735 C C . VAL A 1 92 ? -3.623 -0.019 7.582 1 95.38 92 VAL A C 1
ATOM 737 O O . VAL A 1 92 ? -2.98 -1.047 7.355 1 95.38 92 VAL A O 1
ATOM 740 N N . LEU A 1 93 ? -3.127 1.02 8.203 1 94.62 93 LEU A N 1
ATOM 741 C CA . LEU A 1 93 ? -1.735 1.019 8.648 1 94.62 93 LEU A CA 1
ATOM 742 C C . LEU A 1 93 ? -1.49 -0.083 9.672 1 94.62 93 LEU A C 1
ATOM 744 O O . LEU A 1 93 ? -0.444 -0.735 9.648 1 94.62 93 LEU A O 1
ATOM 748 N N . ASP A 1 94 ? -2.436 -0.282 10.539 1 95.19 94 ASP A N 1
ATOM 749 C CA . ASP A 1 94 ? -2.314 -1.334 11.539 1 95.19 94 ASP A CA 1
ATOM 750 C C . ASP A 1 94 ? -2.293 -2.715 10.891 1 95.19 94 ASP A C 1
ATOM 752 O O . ASP A 1 94 ? -1.534 -3.592 11.312 1 95.19 94 ASP A O 1
ATOM 756 N N . SER A 1 95 ? -3.17 -2.873 9.906 1 96.25 95 SER A N 1
ATOM 757 C CA . SER A 1 95 ? -3.191 -4.133 9.172 1 96.25 95 SER A CA 1
ATOM 758 C C . SER A 1 95 ? -1.871 -4.375 8.453 1 96.25 95 SER A C 1
ATOM 760 O O . SER A 1 95 ? -1.336 -5.484 8.477 1 96.25 95 SER A O 1
ATOM 762 N N . MET A 1 96 ? -1.366 -3.357 7.883 1 94.38 96 MET A N 1
ATOM 763 C CA . MET A 1 96 ? -0.08 -3.449 7.199 1 94.38 96 MET A CA 1
ATOM 764 C C . MET A 1 96 ? 1.038 -3.779 8.18 1 94.38 96 MET A C 1
ATOM 766 O O . MET A 1 96 ? 1.9 -4.609 7.895 1 94.38 96 MET A O 1
ATOM 770 N N . CYS A 1 97 ? 0.985 -3.135 9.281 1 94.31 97 CYS A N 1
ATOM 771 C CA . CYS A 1 97 ? 1.996 -3.369 10.305 1 94.31 97 CYS A CA 1
ATOM 772 C C . CYS A 1 97 ? 1.979 -4.824 10.766 1 94.31 97 CYS A C 1
ATOM 774 O O . CYS A 1 97 ? 3.02 -5.484 10.789 1 94.31 97 CYS A O 1
ATOM 776 N N . SER A 1 98 ? 0.829 -5.285 11.094 1 96 98 SER A N 1
ATOM 777 C CA . SER A 1 98 ? 0.688 -6.648 11.594 1 96 98 SER A CA 1
ATOM 778 C C . SER A 1 98 ? 1.128 -7.668 10.547 1 96 98 SER A C 1
ATOM 780 O O . SER A 1 98 ? 1.883 -8.594 10.852 1 96 98 SER A O 1
ATOM 782 N N . TRP A 1 99 ? 0.645 -7.488 9.406 1 96.75 99 TRP A N 1
ATOM 783 C CA . TRP A 1 99 ? 0.983 -8.438 8.344 1 96.75 99 TRP A CA 1
ATOM 784 C C . TRP A 1 99 ? 2.467 -8.367 8.008 1 96.75 99 TRP A C 1
ATOM 786 O O . TRP A 1 99 ? 3.119 -9.398 7.816 1 96.75 99 TRP A O 1
ATOM 796 N N . GLY A 1 100 ? 2.986 -7.145 7.867 1 95.19 100 GLY A N 1
ATOM 797 C CA . GLY A 1 100 ? 4.402 -6.973 7.574 1 95.19 100 GLY A CA 1
ATOM 798 C C . GLY A 1 100 ? 5.305 -7.656 8.586 1 95.19 100 GLY A C 1
ATOM 799 O O . GLY A 1 100 ? 6.273 -8.32 8.211 1 95.19 100 GLY A O 1
ATOM 800 N N . ARG A 1 101 ? 4.969 -7.512 9.805 1 94.31 101 ARG A N 1
ATOM 801 C CA . ARG A 1 101 ? 5.734 -8.164 10.867 1 94.31 101 ARG A CA 1
ATOM 802 C C . ARG A 1 101 ? 5.664 -9.68 10.734 1 94.31 101 ARG A C 1
ATOM 804 O O . ARG A 1 101 ? 6.68 -10.367 10.867 1 94.31 101 ARG A O 1
ATOM 811 N N . GLY A 1 102 ? 4.434 -10.148 10.484 1 95.06 102 GLY A N 1
ATOM 812 C CA . GLY A 1 102 ? 4.27 -11.578 10.273 1 95.06 102 GLY A CA 1
ATOM 813 C C . GLY A 1 102 ? 5.082 -12.109 9.109 1 95.06 102 GLY A C 1
ATOM 814 O O . GLY A 1 102 ? 5.664 -13.195 9.188 1 95.06 102 GLY A O 1
ATOM 815 N N . HIS A 1 103 ? 5.141 -11.328 8.062 1 95.69 103 HIS A N 1
ATOM 816 C CA . HIS A 1 103 ? 5.898 -11.727 6.887 1 95.69 103 HIS A CA 1
ATOM 817 C C . HIS A 1 103 ? 7.395 -11.781 7.184 1 95.69 103 HIS A C 1
ATOM 819 O O . HIS A 1 103 ? 8.078 -12.727 6.789 1 95.69 103 HIS A O 1
ATOM 825 N N . LEU A 1 104 ? 7.891 -10.789 7.828 1 93.5 104 LEU A N 1
ATOM 826 C CA . LEU A 1 104 ? 9.312 -10.742 8.164 1 93.5 104 LEU A CA 1
ATOM 827 C C . LEU A 1 104 ? 9.703 -11.922 9.047 1 93.5 104 LEU A C 1
ATOM 829 O O . LEU A 1 104 ? 10.773 -12.5 8.867 1 93.5 104 LEU A O 1
ATOM 833 N N . GLU A 1 105 ? 8.836 -12.219 9.953 1 93.94 105 GLU A N 1
ATOM 834 C CA . GLU A 1 105 ? 9.094 -13.375 10.812 1 93.94 105 GLU A CA 1
ATOM 835 C C . GLU A 1 105 ? 9.102 -14.672 10.008 1 93.94 105 GLU A C 1
ATOM 837 O O . GLU A 1 105 ? 9.898 -15.57 10.273 1 93.94 105 GLU A O 1
ATOM 842 N N . TYR A 1 106 ? 8.195 -14.688 9.078 1 93.44 106 TYR A N 1
ATOM 843 C CA . TYR A 1 106 ? 8.062 -15.883 8.242 1 93.44 106 TYR A CA 1
ATOM 844 C C . TYR A 1 106 ? 9.32 -16.094 7.402 1 93.44 106 TYR A C 1
ATOM 846 O O . TYR A 1 106 ? 9.828 -17.219 7.305 1 93.44 106 TYR A O 1
ATOM 854 N N . ILE A 1 107 ? 9.797 -15.016 6.781 1 90.56 107 ILE A N 1
ATOM 855 C CA . ILE A 1 107 ? 10.945 -15.148 5.891 1 90.56 107 ILE A CA 1
ATOM 856 C C . ILE A 1 107 ? 12.211 -15.383 6.711 1 90.56 107 ILE A C 1
ATOM 858 O O . ILE A 1 107 ? 13.148 -16.031 6.246 1 90.56 107 ILE A O 1
ATOM 862 N N . ASP A 1 108 ? 12.289 -14.773 7.875 1 84.81 108 ASP A N 1
ATOM 863 C CA . ASP A 1 108 ? 13.438 -14.977 8.75 1 84.81 108 ASP A CA 1
ATOM 864 C C . ASP A 1 108 ? 13.531 -16.422 9.211 1 84.81 108 ASP A C 1
ATOM 866 O O . ASP A 1 108 ? 14.625 -16.953 9.391 1 84.81 108 ASP A O 1
ATOM 870 N N . LYS A 1 109 ? 12.391 -17 9.414 1 81.31 109 LYS A N 1
ATOM 871 C CA . LYS A 1 109 ? 12.367 -18.391 9.852 1 81.31 109 LYS A CA 1
ATOM 872 C C . LYS A 1 109 ? 12.82 -19.328 8.734 1 81.31 109 LYS A C 1
ATOM 874 O O . LYS A 1 109 ? 13.305 -20.438 9 1 81.31 109 LYS A O 1
ATOM 879 N N . ASP A 1 110 ? 12.5 -18.891 7.551 1 69.12 110 ASP A N 1
ATOM 880 C CA . ASP A 1 110 ? 12.844 -19.734 6.41 1 69.12 110 ASP A CA 1
ATOM 881 C C . ASP A 1 110 ? 14.32 -19.594 6.047 1 69.12 110 ASP A C 1
ATOM 883 O O . ASP A 1 110 ? 14.82 -20.266 5.148 1 69.12 110 ASP A O 1
ATOM 887 N N . LYS A 1 111 ? 14.969 -18.516 6.633 1 61.12 111 LYS A N 1
ATOM 888 C CA . LYS A 1 111 ? 16.406 -18.375 6.395 1 61.12 111 LYS A CA 1
ATOM 889 C C . LYS A 1 111 ? 17.203 -19.453 7.113 1 61.12 111 LYS A C 1
ATOM 891 O O . LYS A 1 111 ? 16.953 -19.734 8.289 1 61.12 111 LYS A O 1
ATOM 896 N N . PRO A 1 112 ? 18.094 -20.266 6.324 1 55 112 PRO A N 1
ATOM 897 C CA . PRO A 1 112 ? 18.922 -21.297 6.961 1 55 112 PRO A CA 1
ATOM 898 C C . PRO A 1 112 ? 19.766 -20.734 8.117 1 55 112 PRO A C 1
ATOM 900 O O . PRO A 1 112 ? 20.078 -19.547 8.141 1 55 112 PRO A O 1
ATOM 903 N N . MET B 1 1 ? 10.656 10.516 15.578 1 45.19 1 MET B N 1
ATOM 904 C CA . MET B 1 1 ? 10.016 9.219 15.406 1 45.19 1 MET B CA 1
ATOM 905 C C . MET B 1 1 ? 10.969 8.219 14.773 1 45.19 1 MET B C 1
ATOM 907 O O . MET B 1 1 ? 11.625 8.531 13.773 1 45.19 1 MET B O 1
ATOM 911 N N . ASP B 1 2 ? 11.57 7.406 15.516 1 53 2 ASP B N 1
ATOM 912 C CA . ASP B 1 2 ? 12.562 6.418 15.117 1 53 2 ASP B CA 1
ATOM 913 C C . ASP B 1 2 ? 11.977 5.426 14.109 1 53 2 ASP B C 1
ATOM 915 O O . ASP B 1 2 ? 11.008 4.73 14.414 1 53 2 ASP B O 1
ATOM 919 N N . LEU B 1 3 ? 12.141 5.77 12.805 1 56.31 3 LEU B N 1
ATOM 920 C CA . LEU B 1 3 ? 11.812 4.77 11.789 1 56.31 3 LEU B CA 1
ATOM 921 C C . LEU B 1 3 ? 12.031 3.359 12.32 1 56.31 3 LEU B C 1
ATOM 923 O O . LEU B 1 3 ? 11.609 2.383 11.703 1 56.31 3 LEU B O 1
ATOM 927 N N . GLN B 1 4 ? 12.633 3.422 13.406 1 60.91 4 GLN B N 1
ATOM 928 C CA . GLN B 1 4 ? 12.875 2.135 14.047 1 60.91 4 GLN B CA 1
ATOM 929 C C . GLN B 1 4 ? 11.664 1.678 14.852 1 60.91 4 GLN B C 1
ATOM 931 O O . GLN B 1 4 ? 11.688 0.61 15.469 1 60.91 4 GLN B O 1
ATOM 936 N N . GLU B 1 5 ? 10.656 2.471 14.703 1 74.06 5 GLU B N 1
ATOM 937 C CA . GLU B 1 5 ? 9.453 2.053 15.414 1 74.06 5 GLU B CA 1
ATOM 938 C C . GLU B 1 5 ? 8.867 0.779 14.805 1 74.06 5 GLU B C 1
ATOM 940 O O . GLU B 1 5 ? 8.711 0.682 13.586 1 74.06 5 GLU B O 1
ATOM 945 N N . PRO B 1 6 ? 8.773 -0.216 15.641 1 76.38 6 PRO B N 1
ATOM 946 C CA . PRO B 1 6 ? 8.305 -1.516 15.156 1 76.38 6 PRO B CA 1
ATO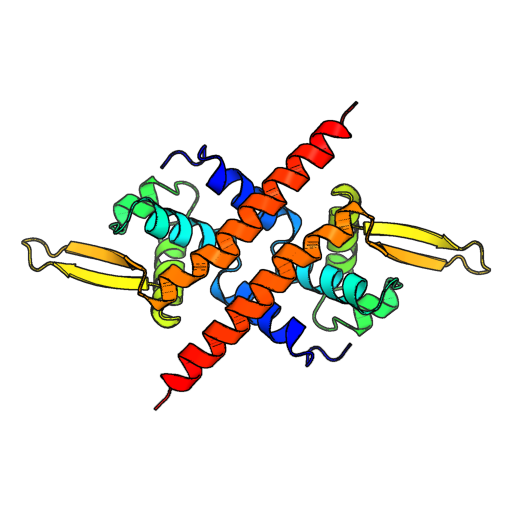M 947 C C . PRO B 1 6 ? 7.059 -1.402 14.281 1 76.38 6 PRO B C 1
ATOM 949 O O . PRO B 1 6 ? 6.934 -2.113 13.281 1 76.38 6 PRO B O 1
ATOM 952 N N . LYS B 1 7 ? 6.281 -0.491 14.648 1 80.44 7 LYS B N 1
ATOM 953 C CA . LYS B 1 7 ? 5.066 -0.324 13.859 1 80.44 7 LYS B CA 1
ATOM 954 C C . LYS B 1 7 ? 5.387 0.182 12.453 1 80.44 7 LYS B C 1
ATOM 956 O O . LYS B 1 7 ? 4.832 -0.312 11.469 1 80.44 7 LYS B O 1
ATOM 961 N N . LEU B 1 8 ? 6.273 1.039 12.359 1 83.94 8 LEU B N 1
ATOM 962 C CA . LEU B 1 8 ? 6.637 1.603 11.07 1 83.94 8 LEU B CA 1
ATOM 963 C C . LEU B 1 8 ? 7.363 0.571 10.211 1 83.94 8 LEU B C 1
ATOM 965 O O . LEU B 1 8 ? 7.16 0.512 8.992 1 83.94 8 LEU B O 1
ATOM 969 N N . LYS B 1 9 ? 8.133 -0.246 10.875 1 87.69 9 LYS B N 1
ATOM 970 C CA . LYS B 1 9 ? 8.867 -1.288 10.156 1 87.69 9 LYS B CA 1
ATOM 971 C C . LYS B 1 9 ? 7.906 -2.25 9.461 1 87.69 9 LYS B C 1
ATOM 973 O O . LYS B 1 9 ? 8.141 -2.652 8.32 1 87.69 9 LYS B O 1
ATOM 978 N N . GLY B 1 10 ? 6.855 -2.58 10.188 1 91.06 10 GLY B N 1
ATOM 979 C CA . GLY B 1 10 ? 5.863 -3.469 9.609 1 91.06 10 GLY B CA 1
ATOM 980 C C . GLY B 1 10 ? 5.137 -2.861 8.422 1 91.06 10 GLY B C 1
ATOM 981 O O . GLY B 1 10 ? 4.906 -3.537 7.418 1 91.06 10 GLY B O 1
ATOM 982 N N . VAL B 1 11 ? 4.855 -1.605 8.562 1 90.81 11 VAL B N 1
ATOM 983 C CA . VAL B 1 11 ? 4.172 -0.903 7.488 1 90.81 11 VAL B CA 1
ATOM 984 C C . VAL B 1 11 ? 5.082 -0.819 6.262 1 90.81 11 VAL B C 1
ATOM 986 O O . VAL B 1 11 ? 4.66 -1.128 5.145 1 90.81 11 VAL B O 1
ATOM 989 N N . ILE B 1 12 ? 6.309 -0.51 6.512 1 88.5 12 ILE B N 1
ATOM 990 C CA . ILE B 1 12 ? 7.277 -0.351 5.434 1 88.5 12 ILE B CA 1
ATOM 991 C C . ILE B 1 12 ? 7.512 -1.695 4.75 1 88.5 12 ILE B C 1
ATOM 993 O O . ILE B 1 12 ? 7.578 -1.77 3.521 1 88.5 12 ILE B O 1
ATOM 997 N N . ALA B 1 13 ? 7.645 -2.689 5.516 1 91.56 13 ALA B N 1
ATOM 998 C CA . ALA B 1 13 ? 7.812 -4.031 4.961 1 91.56 13 ALA B CA 1
ATOM 999 C C . ALA B 1 13 ? 6.648 -4.395 4.043 1 91.56 13 ALA B C 1
ATOM 1001 O O . ALA B 1 13 ? 6.859 -4.902 2.938 1 91.56 13 ALA B O 1
ATOM 1002 N N . THR B 1 14 ? 5.445 -4.113 4.488 1 93.12 14 THR B N 1
ATOM 1003 C CA . THR B 1 14 ? 4.258 -4.422 3.697 1 93.12 14 THR B CA 1
ATOM 1004 C C . THR B 1 14 ? 4.273 -3.654 2.379 1 93.12 14 THR B C 1
ATOM 1006 O O . THR B 1 14 ? 4.035 -4.23 1.315 1 93.12 14 THR B O 1
ATOM 1009 N N . LEU B 1 15 ? 4.641 -2.412 2.449 1 89.44 15 LEU B N 1
ATOM 1010 C CA . LEU B 1 15 ? 4.668 -1.577 1.253 1 89.44 15 LEU B CA 1
ATOM 1011 C C . LEU B 1 15 ? 5.727 -2.072 0.271 1 89.44 15 LEU B C 1
ATOM 1013 O O . LEU B 1 15 ? 5.516 -2.039 -0.943 1 89.44 15 LEU B O 1
ATOM 1017 N N . GLN B 1 16 ? 6.793 -2.527 0.793 1 88.5 16 GLN B N 1
ATOM 1018 C CA . GLN B 1 16 ? 7.867 -3.027 -0.054 1 88.5 16 GLN B CA 1
ATOM 1019 C C . GLN B 1 16 ? 7.465 -4.324 -0.749 1 88.5 16 GLN B C 1
ATOM 1021 O O . GL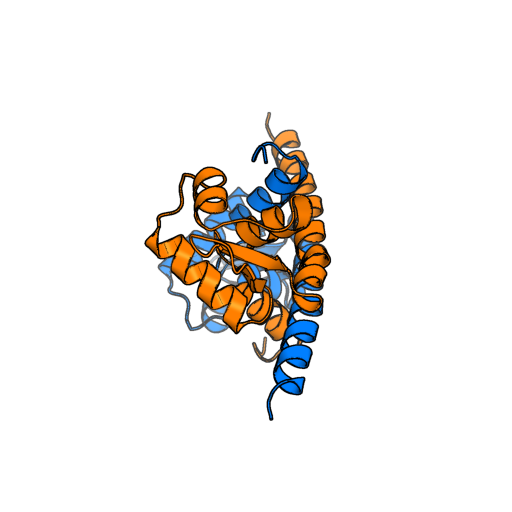N B 1 16 ? 7.844 -4.566 -1.896 1 88.5 16 GLN B O 1
ATOM 1026 N N . ILE B 1 17 ? 6.668 -5.07 -0.12 1 92.38 17 ILE B N 1
ATOM 1027 C CA . ILE B 1 17 ? 6.363 -6.422 -0.579 1 92.38 17 ILE B CA 1
ATOM 1028 C C . ILE B 1 17 ? 5.141 -6.395 -1.493 1 92.38 17 ILE B C 1
ATOM 1030 O O . ILE B 1 17 ? 5.109 -7.07 -2.523 1 92.38 17 ILE B O 1
ATOM 1034 N N . ILE B 1 18 ? 4.148 -5.629 -1.065 1 89.81 18 ILE B N 1
ATOM 1035 C CA . ILE B 1 18 ? 2.934 -5.707 -1.869 1 89.81 18 ILE B CA 1
ATOM 1036 C C . ILE B 1 18 ? 2.52 -4.309 -2.318 1 89.81 18 ILE B C 1
ATOM 1038 O O . ILE B 1 18 ? 1.44 -4.125 -2.887 1 89.81 18 ILE B O 1
ATOM 1042 N N . GLY B 1 19 ? 3.408 -3.463 -1.933 1 82.31 19 GLY B N 1
ATOM 1043 C CA . GLY B 1 19 ? 3.131 -2.107 -2.385 1 82.31 19 GLY B CA 1
ATOM 1044 C C . GLY B 1 19 ? 3.312 -1.929 -3.881 1 82.31 19 GLY B C 1
ATOM 1045 O O . GLY B 1 19 ? 3.85 -2.811 -4.555 1 82.31 19 GLY B O 1
ATOM 1046 N N . GLY B 1 20 ? 2.752 -0.906 -4.535 1 78.81 20 GLY B N 1
ATOM 1047 C CA . GLY B 1 20 ? 2.83 -0.643 -5.965 1 78.81 20 GLY B CA 1
ATOM 1048 C C . GLY B 1 20 ? 1.525 -0.91 -6.691 1 78.81 20 GLY B C 1
ATOM 1049 O O . GLY B 1 20 ? 0.608 -1.515 -6.133 1 78.81 20 GLY B O 1
ATOM 1050 N N . LYS B 1 21 ? 1.568 -0.619 -7.898 1 80.38 21 LYS B N 1
ATOM 1051 C CA . LYS B 1 21 ? 0.331 -0.636 -8.672 1 80.38 21 LYS B CA 1
ATOM 1052 C C . LYS B 1 21 ? -0.06 -2.061 -9.055 1 80.38 21 LYS B C 1
ATOM 1054 O O . LYS B 1 21 ? -1.247 -2.385 -9.133 1 80.38 21 LYS B O 1
ATOM 1059 N N . TRP B 1 22 ? 0.895 -2.967 -9.102 1 90.81 22 TRP B N 1
ATOM 1060 C CA . TRP B 1 22 ? 0.581 -4.199 -9.812 1 90.81 22 TRP B CA 1
ATOM 1061 C C . TRP B 1 22 ? 0.558 -5.391 -8.859 1 90.81 22 TRP B C 1
ATOM 1063 O O . TRP B 1 22 ? -0.265 -6.297 -9.008 1 90.81 22 TRP B O 1
ATOM 1073 N N . LYS B 1 23 ? 1.322 -5.426 -7.801 1 93.94 23 LYS B N 1
ATOM 1074 C CA . LYS B 1 23 ? 1.461 -6.602 -6.941 1 93.94 23 LYS B CA 1
ATOM 1075 C C . LYS B 1 23 ? 0.157 -6.902 -6.207 1 93.94 23 LYS B C 1
ATOM 1077 O O . LYS B 1 23 ? -0.264 -8.062 -6.133 1 93.94 23 LYS B O 1
ATOM 1082 N N . SER B 1 24 ? -0.421 -5.891 -5.688 1 92.69 24 SER B N 1
ATOM 1083 C CA . SER B 1 24 ? -1.679 -6.082 -4.969 1 92.69 24 SER B CA 1
ATOM 1084 C C . SER B 1 24 ? -2.768 -6.609 -5.898 1 92.69 24 SER B C 1
ATOM 1086 O O . SER B 1 24 ? -3.594 -7.43 -5.492 1 92.69 24 SER B O 1
ATOM 1088 N N . LEU B 1 25 ? -2.758 -6.176 -7.129 1 92.12 25 LEU B N 1
ATOM 1089 C CA . LEU B 1 25 ? -3.746 -6.629 -8.102 1 92.12 25 LEU B CA 1
ATOM 1090 C C . LEU B 1 25 ? -3.523 -8.094 -8.453 1 92.12 25 LEU B C 1
ATOM 1092 O O . LEU B 1 25 ? -4.477 -8.875 -8.508 1 92.12 25 LEU B O 1
ATOM 1096 N N . ILE B 1 26 ? -2.307 -8.383 -8.703 1 95.88 26 ILE B N 1
ATOM 1097 C CA . ILE B 1 26 ? -1.959 -9.766 -9.016 1 95.88 26 ILE B CA 1
ATOM 1098 C C . ILE B 1 26 ? -2.398 -10.68 -7.871 1 95.88 26 ILE B C 1
ATOM 1100 O O . ILE B 1 26 ? -3.053 -11.695 -8.094 1 95.88 26 ILE B O 1
ATOM 1104 N N . LEU B 1 27 ? -2.088 -10.273 -6.684 1 96.5 27 LEU B N 1
ATOM 1105 C CA . LEU B 1 27 ? -2.41 -11.078 -5.508 1 96.5 27 LEU B CA 1
ATOM 1106 C C . LEU B 1 27 ? -3.92 -11.195 -5.328 1 96.5 27 LEU B C 1
ATOM 1108 O O . LEU B 1 27 ? -4.422 -12.258 -4.949 1 96.5 27 LEU B O 1
ATOM 1112 N N . PHE B 1 28 ? -4.598 -10.156 -5.637 1 93.38 28 PHE B N 1
ATOM 1113 C CA . PHE B 1 28 ? -6.051 -10.172 -5.547 1 93.38 28 PHE B CA 1
ATOM 1114 C C . PHE B 1 28 ? -6.645 -11.18 -6.527 1 93.38 28 PHE B C 1
ATOM 1116 O O . PHE B 1 28 ? -7.512 -11.969 -6.164 1 93.38 28 PHE B O 1
ATOM 1123 N N . ILE B 1 29 ? -6.191 -11.148 -7.742 1 94.25 29 ILE B N 1
ATOM 1124 C CA . ILE B 1 29 ? -6.676 -12.047 -8.781 1 94.25 29 ILE B CA 1
ATOM 1125 C C . ILE B 1 29 ? -6.426 -13.492 -8.367 1 94.25 29 ILE B C 1
ATOM 1127 O O . ILE B 1 29 ? -7.324 -14.336 -8.461 1 94.25 29 ILE B O 1
ATOM 1131 N N . LEU B 1 30 ? -5.227 -13.75 -7.855 1 96.44 30 LEU B N 1
ATOM 1132 C CA . LEU B 1 30 ? -4.879 -15.109 -7.465 1 96.44 30 LEU B CA 1
ATOM 1133 C C . LEU B 1 30 ? -5.676 -15.547 -6.242 1 96.44 30 LEU B C 1
ATOM 1135 O O . LEU B 1 30 ? -6.012 -16.719 -6.098 1 96.44 30 LEU B O 1
ATOM 1139 N N . LEU B 1 31 ? -5.996 -14.617 -5.422 1 94.69 31 LEU B N 1
ATOM 1140 C CA . LEU B 1 31 ? -6.793 -14.898 -4.234 1 94.69 31 LEU B CA 1
ATOM 1141 C C . LEU B 1 31 ? -8.234 -15.234 -4.609 1 94.69 31 LEU B C 1
ATOM 1143 O O . LEU B 1 31 ? -8.828 -16.156 -4.051 1 94.69 31 LEU B O 1
ATOM 1147 N N . THR B 1 32 ? -8.758 -14.594 -5.543 1 92.06 32 THR B N 1
ATOM 1148 C CA . THR B 1 32 ? -10.18 -14.68 -5.855 1 92.06 32 THR B CA 1
ATOM 1149 C C . THR B 1 32 ? -10.438 -15.734 -6.926 1 92.06 32 THR B C 1
ATOM 1151 O O . THR B 1 32 ? -11.406 -16.5 -6.844 1 92.06 32 THR B O 1
ATOM 1154 N N . ASP B 1 33 ? -9.492 -15.758 -7.93 1 93.19 33 ASP B N 1
ATOM 1155 C CA . ASP B 1 33 ? -9.758 -16.594 -9.094 1 93.19 33 ASP B CA 1
ATOM 1156 C C . ASP B 1 33 ? -8.883 -17.844 -9.078 1 93.19 33 ASP B C 1
ATOM 1158 O O . ASP B 1 33 ? -9.07 -18.75 -9.898 1 93.19 33 ASP B O 1
ATOM 1162 N N . GLY B 1 34 ? -7.965 -17.844 -8.188 1 95.06 34 GLY B N 1
ATOM 1163 C CA . GLY B 1 34 ? -7.105 -19.016 -8.117 1 95.06 34 GLY B CA 1
ATOM 1164 C C . GLY B 1 34 ? -5.926 -18.953 -9.07 1 95.06 34 GLY B C 1
ATOM 1165 O O . GLY B 1 34 ? -5.496 -17.859 -9.461 1 95.06 34 GLY B O 1
ATOM 1166 N N . MET B 1 35 ? -5.398 -20.047 -9.406 1 96.69 35 MET B N 1
ATOM 1167 C CA . MET B 1 35 ? -4.184 -20.141 -10.211 1 96.69 35 MET B CA 1
ATOM 1168 C C . MET B 1 35 ? -4.387 -19.516 -11.578 1 96.69 35 MET B C 1
ATOM 1170 O O . MET B 1 35 ? -5.473 -19.609 -12.156 1 96.69 35 MET B O 1
ATOM 1174 N N . LYS B 1 36 ? -3.32 -18.891 -12.141 1 97.56 36 LYS B N 1
ATOM 1175 C CA . LYS B 1 36 ? -3.355 -18.234 -13.445 1 97.56 36 LYS B CA 1
ATOM 1176 C C . LYS B 1 36 ? -2.045 -18.453 -14.203 1 97.56 36 LYS B C 1
ATOM 1178 O O . LYS B 1 36 ? -0.976 -18.516 -13.594 1 97.56 36 LYS B O 1
ATOM 1183 N N . ARG B 1 37 ? -2.27 -18.531 -15.477 1 96.88 37 ARG B N 1
ATOM 1184 C CA . ARG B 1 37 ? -1.096 -18.484 -16.344 1 96.88 37 ARG B CA 1
ATOM 1185 C C . ARG B 1 37 ? -0.672 -17.047 -16.609 1 96.88 37 ARG B C 1
ATOM 1187 O O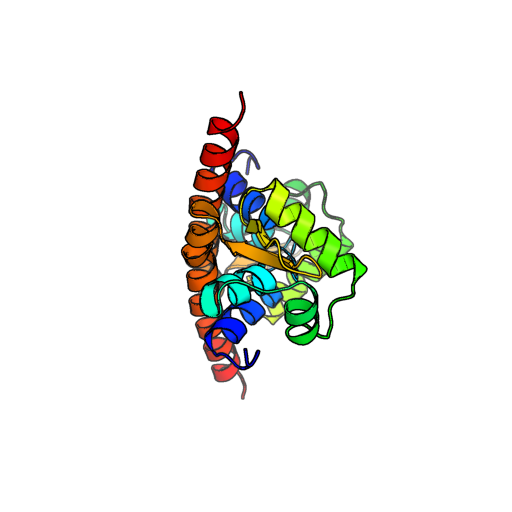 . ARG B 1 37 ? -1.46 -16.109 -16.422 1 96.88 37 ARG B O 1
ATOM 1194 N N . PHE B 1 38 ? 0.599 -16.938 -17.109 1 97.38 38 PHE B N 1
ATOM 1195 C CA . PHE B 1 38 ? 1.152 -15.625 -17.406 1 97.38 38 PHE B CA 1
ATOM 1196 C C . PHE B 1 38 ? 0.229 -14.859 -18.344 1 97.38 38 PHE B C 1
ATOM 1198 O O . PHE B 1 38 ? -0.114 -13.703 -18.078 1 97.38 38 PHE B O 1
ATOM 1205 N N . GLY B 1 39 ? -0.2 -15.531 -19.328 1 96.62 39 GLY B N 1
ATOM 1206 C CA . GLY B 1 39 ? -1.052 -14.898 -20.312 1 96.62 39 GLY B CA 1
ATOM 1207 C C . GLY B 1 39 ? -2.396 -14.469 -19.766 1 96.62 39 GLY B C 1
ATOM 1208 O O . GLY B 1 39 ? -2.939 -13.438 -20.172 1 96.62 39 GLY B O 1
ATOM 1209 N N . GLU B 1 40 ? -2.969 -15.227 -18.906 1 96.5 40 GLU B N 1
ATOM 1210 C CA . GLU B 1 40 ? -4.234 -14.883 -18.266 1 96.5 40 GLU B CA 1
ATOM 1211 C C . GLU B 1 40 ? -4.098 -13.633 -17.406 1 96.5 40 GLU B C 1
ATOM 1213 O O . GLU B 1 40 ? -4.961 -12.758 -17.438 1 96.5 40 GLU B O 1
ATOM 1218 N N . LEU B 1 41 ? -3.033 -13.578 -16.641 1 96.44 41 LEU B N 1
ATOM 1219 C CA . LEU B 1 41 ? -2.771 -12.391 -15.828 1 96.44 41 LEU B CA 1
ATOM 1220 C C . LEU B 1 41 ? -2.627 -11.156 -16.703 1 96.44 41 LEU B C 1
ATOM 1222 O O . LEU B 1 41 ? -3.189 -10.102 -16.391 1 96.44 41 LEU B O 1
ATOM 1226 N N . LYS B 1 42 ? -1.935 -11.336 -17.828 1 96.56 42 LYS B N 1
ATOM 1227 C CA . LYS B 1 42 ? -1.736 -10.219 -18.75 1 96.56 42 LYS B CA 1
ATOM 1228 C C . LYS B 1 42 ? -3.066 -9.734 -19.312 1 96.56 42 LYS B C 1
ATOM 1230 O O . LYS B 1 42 ? -3.262 -8.531 -19.516 1 96.56 42 LYS B O 1
ATOM 1235 N N . ARG B 1 43 ? -3.932 -10.641 -19.531 1 95.12 43 ARG B N 1
ATOM 1236 C CA . ARG B 1 43 ? -5.242 -10.305 -20.078 1 95.12 43 ARG B CA 1
ATOM 1237 C C . ARG B 1 43 ? -6.098 -9.586 -19.031 1 95.12 43 ARG B C 1
ATOM 1239 O O . ARG B 1 43 ? -6.852 -8.672 -19.359 1 95.12 43 ARG B O 1
ATOM 1246 N N . LEU B 1 44 ? -5.957 -9.992 -17.812 1 92.5 44 LEU B N 1
ATOM 1247 C CA . LEU B 1 44 ? -6.77 -9.453 -16.719 1 92.5 44 LEU B CA 1
ATOM 1248 C C . LEU B 1 44 ? -6.254 -8.086 -16.281 1 92.5 44 LEU B C 1
ATOM 1250 O O . LEU B 1 44 ? -6.977 -7.32 -15.648 1 92.5 44 LEU B O 1
ATOM 1254 N N . ILE B 1 45 ? -4.957 -7.84 -16.578 1 92.38 45 ILE B N 1
ATOM 1255 C CA . ILE B 1 45 ? -4.352 -6.551 -16.266 1 92.38 45 ILE B CA 1
ATOM 1256 C C . ILE B 1 45 ? -3.768 -5.93 -17.531 1 92.38 45 ILE B C 1
ATOM 1258 O O . ILE B 1 45 ? -2.547 -5.824 -17.672 1 92.38 45 ILE B O 1
ATOM 1262 N N . PRO B 1 46 ? -4.59 -5.367 -18.312 1 91.38 46 PRO B N 1
ATOM 1263 C CA . PRO B 1 46 ? -4.148 -4.953 -19.641 1 91.38 46 PRO B CA 1
ATOM 1264 C C . PRO B 1 46 ? -3.17 -3.783 -19.609 1 91.38 46 PRO B C 1
ATOM 1266 O O . PRO B 1 46 ? -2.363 -3.619 -20.531 1 91.38 46 PRO B O 1
ATOM 1269 N N . ASP B 1 47 ? -3.135 -3.043 -18.609 1 92.19 47 ASP B N 1
ATOM 1270 C CA . ASP B 1 47 ? -2.305 -1.843 -18.547 1 92.19 47 ASP B CA 1
ATOM 1271 C C . ASP B 1 47 ? -0.884 -2.182 -18.109 1 92.19 47 ASP B C 1
ATOM 1273 O O . ASP B 1 47 ? 0 -1.323 -18.125 1 92.19 47 ASP B O 1
ATOM 1277 N N . ILE B 1 48 ? -0.632 -3.43 -17.797 1 94.06 48 ILE B N 1
ATOM 1278 C CA . ILE B 1 48 ? 0.697 -3.811 -17.328 1 94.06 48 ILE B CA 1
ATOM 1279 C C . ILE B 1 48 ? 1.529 -4.32 -18.5 1 94.06 48 ILE B C 1
ATOM 1281 O O . ILE B 1 48 ? 1.02 -5.039 -19.359 1 94.06 48 ILE B O 1
ATOM 1285 N N . SER B 1 49 ? 2.754 -3.918 -18.578 1 96.69 49 SER B N 1
ATOM 1286 C CA . SER B 1 49 ? 3.637 -4.449 -19.609 1 96.69 49 SER B CA 1
ATOM 1287 C C . SER B 1 49 ? 4.062 -5.879 -19.281 1 96.69 49 SER B C 1
ATOM 1289 O O . SER B 1 49 ? 4.051 -6.289 -18.125 1 96.69 49 SER B O 1
ATOM 1291 N N . GLN B 1 50 ? 4.5 -6.555 -20.328 1 97.12 50 GLN B N 1
ATOM 1292 C CA . GLN B 1 50 ? 4.973 -7.926 -20.156 1 97.12 50 GLN B CA 1
ATOM 1293 C C . GLN B 1 50 ? 6.191 -7.973 -19.234 1 97.12 50 GLN B C 1
ATOM 1295 O O . GLN B 1 50 ? 6.293 -8.852 -18.375 1 97.12 50 GLN B O 1
ATOM 1300 N N . GLY B 1 51 ? 7.016 -7.055 -19.438 1 97.69 51 GLY B N 1
ATOM 1301 C CA . GLY B 1 51 ? 8.219 -7.008 -18.609 1 97.69 51 GLY B CA 1
ATOM 1302 C C . GLY B 1 51 ? 7.93 -6.738 -17.141 1 97.69 51 GLY B C 1
ATOM 1303 O O . GLY B 1 51 ? 8.5 -7.391 -16.266 1 97.69 51 GLY B O 1
ATOM 1304 N N . THR B 1 52 ? 7.047 -5.871 -16.953 1 97.19 52 THR B N 1
ATOM 1305 C CA . THR B 1 52 ? 6.676 -5.523 -15.578 1 97.19 52 THR B CA 1
ATOM 1306 C C . THR B 1 52 ? 5.953 -6.684 -14.898 1 97.19 52 THR B C 1
ATOM 1308 O O . THR B 1 52 ? 6.215 -6.988 -13.734 1 97.19 52 THR B O 1
ATOM 1311 N N . LEU B 1 53 ? 5.082 -7.293 -15.633 1 97.38 53 LEU B N 1
ATOM 1312 C CA . LEU B 1 53 ? 4.379 -8.445 -15.078 1 97.38 53 LEU B CA 1
ATOM 1313 C C . LEU B 1 53 ? 5.363 -9.539 -14.68 1 97.38 53 LEU B C 1
ATOM 1315 O O . LEU B 1 53 ? 5.277 -10.086 -13.578 1 97.38 53 LEU B O 1
ATOM 1319 N N . ALA B 1 54 ? 6.32 -9.859 -15.555 1 97.75 54 ALA B N 1
ATOM 1320 C CA . ALA B 1 54 ? 7.324 -10.883 -15.258 1 97.75 54 ALA B CA 1
ATOM 1321 C C . ALA B 1 54 ? 8.125 -10.516 -14.008 1 97.75 54 ALA B C 1
ATOM 1323 O O . ALA B 1 54 ? 8.344 -11.359 -13.141 1 97.75 54 ALA B O 1
ATOM 1324 N N . LYS B 1 55 ? 8.516 -9.32 -13.93 1 97.44 55 LYS B N 1
ATOM 1325 C CA . LYS B 1 55 ? 9.281 -8.828 -12.789 1 97.44 55 LYS B CA 1
ATOM 1326 C C . LYS B 1 55 ? 8.484 -8.945 -11.5 1 97.44 55 LYS B C 1
ATOM 1328 O O . LYS B 1 55 ? 9.008 -9.391 -10.477 1 97.44 55 LYS B O 1
ATOM 1333 N N . GLN B 1 56 ? 7.215 -8.508 -11.531 1 97.19 56 GLN B N 1
ATOM 1334 C CA . GLN B 1 56 ? 6.367 -8.57 -10.344 1 97.19 56 GLN B CA 1
ATOM 1335 C C . GLN B 1 56 ? 6.168 -10.008 -9.883 1 97.19 56 GLN B C 1
ATOM 1337 O O . GLN B 1 56 ? 6.195 -10.289 -8.68 1 97.19 56 GLN B O 1
ATOM 1342 N N . LEU B 1 57 ? 5.996 -10.867 -10.82 1 97.75 57 LEU B N 1
ATOM 1343 C CA . LEU B 1 57 ? 5.805 -12.273 -10.492 1 97.75 57 LEU B CA 1
ATOM 1344 C C . LEU B 1 57 ? 7.062 -12.867 -9.859 1 97.75 57 LEU B C 1
ATOM 1346 O O . LEU B 1 57 ? 6.98 -13.609 -8.883 1 97.75 57 LEU B O 1
ATOM 1350 N N . ARG B 1 58 ? 8.172 -12.508 -10.375 1 97.44 58 ARG B N 1
ATOM 1351 C CA . ARG B 1 58 ? 9.438 -12.961 -9.812 1 97.44 58 ARG B CA 1
ATOM 1352 C C . ARG B 1 58 ? 9.609 -12.461 -8.375 1 97.44 58 ARG B C 1
ATOM 1354 O O . ARG B 1 58 ? 10.008 -13.219 -7.496 1 97.44 58 ARG B O 1
ATOM 1361 N N . GLU B 1 59 ? 9.328 -11.258 -8.172 1 96.94 59 GLU B N 1
ATOM 1362 C CA . GLU B 1 59 ? 9.469 -10.68 -6.836 1 96.94 59 GLU B CA 1
ATOM 1363 C C . GLU B 1 59 ? 8.508 -11.336 -5.848 1 96.94 59 GLU B C 1
ATOM 1365 O O . GLU B 1 59 ? 8.883 -11.625 -4.715 1 96.94 59 GLU B O 1
ATOM 1370 N N . LEU B 1 60 ? 7.301 -11.523 -6.281 1 97.5 60 LEU B N 1
ATOM 1371 C CA . LEU B 1 60 ? 6.305 -12.156 -5.426 1 97.5 60 LEU B CA 1
ATOM 1372 C C . LEU B 1 60 ? 6.703 -13.586 -5.086 1 97.5 60 LEU B C 1
ATOM 1374 O O . LEU B 1 60 ? 6.438 -14.07 -3.982 1 97.5 60 LEU B O 1
ATOM 1378 N N . GLU B 1 61 ? 7.301 -14.258 -6.059 1 97.31 61 GLU B N 1
ATOM 1379 C CA . GLU B 1 61 ? 7.793 -15.609 -5.805 1 97.31 61 GLU B CA 1
ATOM 1380 C C . GLU B 1 61 ? 8.969 -15.594 -4.828 1 97.31 61 GLU B C 1
ATOM 1382 O O . GLU B 1 61 ? 9.016 -16.406 -3.902 1 97.31 61 GLU B O 1
ATOM 1387 N N . GLN B 1 62 ? 9.875 -14.664 -5.004 1 95.5 62 GLN B N 1
ATOM 1388 C CA . GLN B 1 62 ? 11.031 -14.523 -4.121 1 95.5 62 GLN B CA 1
ATOM 1389 C C . GLN B 1 62 ? 10.594 -14.234 -2.691 1 95.5 62 GLN B C 1
ATOM 1391 O O . GLN B 1 62 ? 11.219 -14.703 -1.737 1 95.5 62 GLN B O 1
ATOM 1396 N N . ASP B 1 63 ? 9.523 -13.516 -2.584 1 95.81 63 ASP B N 1
ATOM 1397 C CA . ASP B 1 63 ? 9.008 -13.156 -1.267 1 95.81 63 ASP B CA 1
ATOM 1398 C C . ASP B 1 63 ? 8.078 -14.234 -0.721 1 95.81 63 ASP B C 1
ATOM 1400 O O . ASP B 1 63 ? 7.43 -14.047 0.308 1 95.81 63 ASP B O 1
ATOM 1404 N N . GLN B 1 64 ? 7.898 -15.281 -1.497 1 96.88 64 GLN B N 1
ATOM 1405 C CA . GLN B 1 64 ? 7.211 -16.5 -1.077 1 96.88 64 GLN B CA 1
ATOM 1406 C C . GLN B 1 64 ? 5.707 -16.266 -0.955 1 96.88 64 GLN B C 1
ATOM 1408 O O . GLN B 1 64 ? 5.047 -16.891 -0.119 1 96.88 64 GLN B O 1
ATOM 1413 N N . LEU B 1 65 ? 5.238 -15.383 -1.719 1 97.81 65 LEU B N 1
ATOM 1414 C CA . LEU B 1 65 ? 3.805 -15.117 -1.713 1 97.81 65 LEU B CA 1
ATOM 1415 C C . LEU B 1 65 ? 3.094 -15.961 -2.768 1 97.81 65 LEU B C 1
ATOM 1417 O O . LEU B 1 65 ? 1.922 -16.312 -2.604 1 97.81 65 LEU B O 1
ATOM 1421 N N . ILE B 1 66 ? 3.814 -16.172 -3.84 1 98.31 66 ILE B N 1
ATOM 1422 C CA . ILE B 1 66 ? 3.258 -17.031 -4.879 1 98.31 66 ILE B CA 1
ATOM 1423 C C . ILE B 1 66 ? 4.27 -18.125 -5.246 1 98.31 66 ILE B C 1
ATOM 1425 O O . ILE B 1 66 ? 5.434 -18.047 -4.855 1 98.31 66 ILE B O 1
ATOM 1429 N N . LYS B 1 67 ? 3.807 -19.141 -5.887 1 97.94 67 LYS B N 1
ATOM 1430 C CA . LYS B 1 67 ? 4.664 -20.188 -6.43 1 97.94 67 LYS B CA 1
ATOM 1431 C C . LYS B 1 67 ? 4.281 -20.516 -7.871 1 97.94 67 LYS B C 1
ATOM 1433 O O . LYS B 1 67 ? 3.143 -20.297 -8.281 1 97.94 67 LYS B O 1
ATOM 1438 N N . ARG B 1 68 ? 5.293 -20.969 -8.531 1 95.88 68 ARG B N 1
ATOM 1439 C CA . ARG B 1 68 ? 5.109 -21.453 -9.898 1 95.88 68 ARG B CA 1
ATOM 1440 C C . ARG B 1 68 ? 4.848 -22.953 -9.914 1 95.88 68 ARG B C 1
ATOM 1442 O O . ARG B 1 68 ? 5.652 -23.734 -9.398 1 95.88 68 ARG B O 1
ATOM 1449 N N . GLU B 1 69 ? 3.711 -23.281 -10.414 1 95.12 69 GLU B N 1
ATOM 1450 C CA . GLU B 1 69 ? 3.398 -24.703 -10.594 1 95.12 69 GLU B CA 1
ATOM 1451 C C . GLU B 1 69 ? 3.559 -25.125 -12.047 1 95.12 69 GLU B C 1
ATOM 1453 O O . GLU B 1 69 ? 2.9 -24.578 -12.938 1 95.12 69 GLU B O 1
ATOM 1458 N N . ILE B 1 70 ? 4.43 -26.109 -12.156 1 93.38 70 ILE B N 1
ATOM 1459 C CA . ILE B 1 70 ? 4.727 -26.562 -13.508 1 93.38 70 ILE B CA 1
ATOM 1460 C C . ILE B 1 70 ? 3.916 -27.828 -13.82 1 93.38 70 ILE B C 1
ATOM 1462 O O . ILE B 1 70 ? 3.887 -28.766 -13.016 1 93.38 70 ILE B O 1
ATOM 1466 N N . TYR B 1 71 ? 3.18 -27.812 -14.898 1 92 71 TYR B N 1
ATOM 1467 C CA . TYR B 1 71 ? 2.436 -28.969 -15.383 1 92 71 TYR B CA 1
ATOM 1468 C C . TYR B 1 71 ? 3.137 -29.609 -16.562 1 92 71 TYR B C 1
ATOM 1470 O O . TYR B 1 71 ? 3.469 -28.938 -17.547 1 92 71 TYR B O 1
ATOM 1478 N N . GLN B 1 72 ? 3.361 -30.859 -16.375 1 90.88 72 GLN B N 1
ATOM 1479 C CA . GLN B 1 72 ? 4.062 -31.609 -17.422 1 90.88 72 GLN B CA 1
ATOM 1480 C C . GLN B 1 72 ? 3.127 -31.969 -18.562 1 90.88 72 GLN B C 1
ATOM 1482 O O . GLN B 1 72 ? 2.754 -33.125 -18.719 1 90.88 72 GLN B O 1
ATOM 1487 N N . GLU B 1 73 ? 2.629 -31.078 -19.156 1 88.81 73 GLU B N 1
ATOM 1488 C CA . GLU B 1 73 ? 1.843 -31.25 -20.375 1 88.81 73 GLU B CA 1
ATOM 1489 C C . GLU B 1 73 ? 2.613 -30.781 -21.609 1 88.81 73 GLU B C 1
ATOM 1491 O O . GLU B 1 73 ? 3.76 -30.344 -21.5 1 88.81 73 GLU B O 1
ATOM 1496 N N . ILE B 1 74 ? 2.215 -31.266 -22.766 1 88.25 74 ILE B N 1
ATOM 1497 C CA . ILE B 1 74 ? 2.844 -30.844 -24.016 1 88.25 74 ILE B CA 1
ATOM 1498 C C . ILE B 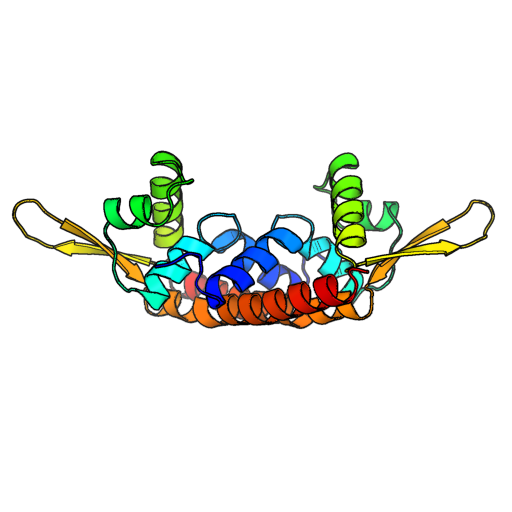1 74 ? 1.958 -29.812 -24.719 1 88.25 74 ILE B C 1
ATOM 1500 O O . ILE B 1 74 ? 0.841 -30.125 -25.141 1 88.25 74 ILE B O 1
ATOM 1504 N N . PRO B 1 75 ? 2.543 -28.547 -24.656 1 89.25 75 PRO B N 1
ATOM 1505 C CA . PRO B 1 75 ? 3.742 -27.938 -24.078 1 89.25 75 PRO B CA 1
ATOM 1506 C C . PRO B 1 75 ? 3.609 -27.688 -22.578 1 89.25 75 PRO B C 1
ATOM 1508 O O . PRO B 1 75 ? 2.492 -27.547 -22.062 1 89.25 75 PRO B O 1
ATOM 1511 N N . PRO B 1 76 ? 4.723 -27.578 -21.984 1 91.69 76 PRO B N 1
ATOM 1512 C CA . PRO B 1 76 ? 4.664 -27.359 -20.531 1 91.69 76 PRO B CA 1
ATOM 1513 C C . PRO B 1 76 ? 3.914 -26.078 -20.156 1 91.69 76 PRO B C 1
ATOM 1515 O O . PRO B 1 76 ? 4.012 -25.078 -20.875 1 91.69 76 PRO B O 1
ATOM 1518 N N . LYS B 1 77 ? 3.119 -26.234 -19.141 1 91.75 77 LYS B N 1
ATOM 1519 C CA . LYS B 1 77 ? 2.336 -25.094 -18.672 1 91.75 77 LYS B CA 1
ATOM 1520 C C . LYS B 1 77 ? 2.777 -24.656 -17.281 1 91.75 77 LYS B C 1
ATOM 1522 O O . LYS B 1 77 ? 3.082 -25.5 -16.438 1 91.75 77 LYS B O 1
ATOM 1527 N N . VAL B 1 78 ? 2.865 -23.375 -17.141 1 95.62 78 VAL B N 1
ATOM 1528 C CA . VAL B 1 78 ? 3.191 -22.812 -15.836 1 95.62 78 VAL B CA 1
ATOM 1529 C C . VAL B 1 78 ? 2.014 -22 -15.312 1 95.62 78 VAL B C 1
ATOM 1531 O O . VAL B 1 78 ? 1.424 -21.203 -16.062 1 95.62 78 VAL B O 1
ATOM 1534 N N . GLU B 1 79 ? 1.663 -22.344 -14.094 1 97.5 79 GLU B N 1
ATOM 1535 C CA . GLU B 1 79 ? 0.628 -21.547 -13.438 1 97.5 79 GLU B CA 1
ATOM 1536 C C . GLU B 1 79 ? 1.137 -20.953 -12.133 1 97.5 79 GLU B C 1
ATOM 1538 O O . GLU B 1 79 ? 1.983 -21.547 -11.461 1 97.5 79 GLU B O 1
ATOM 1543 N N . TYR B 1 80 ? 0.63 -19.797 -11.852 1 98.38 80 TYR B N 1
ATOM 1544 C CA . TYR B 1 80 ? 0.953 -19.125 -10.602 1 98.38 80 TYR B CA 1
ATOM 1545 C C . TYR B 1 80 ? -0.19 -19.25 -9.602 1 98.38 80 TYR B C 1
ATOM 1547 O O . TYR B 1 80 ? -1.361 -19.141 -9.961 1 98.38 80 TYR B O 1
ATOM 1555 N N . CYS B 1 81 ? 0.14 -19.531 -8.367 1 98.06 81 CYS B N 1
ATOM 1556 C CA . CYS B 1 81 ? -0.857 -19.594 -7.305 1 98.06 81 CYS B CA 1
ATOM 1557 C C . CYS B 1 81 ? -0.294 -19.047 -5.996 1 98.06 81 CYS B C 1
ATOM 1559 O O . CYS B 1 81 ? 0.919 -18.875 -5.859 1 98.06 81 CYS B O 1
ATOM 1561 N N . LEU B 1 82 ? -1.152 -18.75 -5.098 1 98.19 82 LEU B N 1
ATOM 1562 C CA . LEU B 1 82 ? -0.726 -18.266 -3.789 1 98.19 82 LEU B CA 1
ATOM 1563 C C . LEU B 1 82 ? -0.174 -19.406 -2.938 1 98.19 82 LEU B C 1
ATOM 1565 O O . LEU B 1 82 ? -0.707 -20.516 -2.961 1 98.19 82 LEU B O 1
ATOM 1569 N N . THR B 1 83 ? 0.904 -19.094 -2.262 1 97.88 83 THR B N 1
ATOM 1570 C CA . THR B 1 83 ? 1.315 -20 -1.191 1 97.88 83 THR B CA 1
ATOM 1571 C C . THR B 1 83 ? 0.388 -19.859 0.013 1 97.88 83 THR B C 1
ATOM 1573 O O . THR B 1 83 ? -0.479 -18.984 0.043 1 97.88 83 THR B O 1
ATOM 1576 N N . GLU B 1 84 ? 0.584 -20.797 0.967 1 96.88 84 GLU B N 1
ATOM 1577 C CA . GLU B 1 84 ? -0.174 -20.656 2.205 1 96.88 84 GLU B CA 1
ATOM 1578 C C . GLU B 1 84 ? 0.094 -19.297 2.859 1 96.88 84 GLU B C 1
ATOM 1580 O O . GLU B 1 84 ? -0.834 -18.641 3.32 1 96.88 84 GLU B O 1
ATOM 1585 N N . HIS B 1 85 ? 1.359 -18.875 2.887 1 96.69 85 HIS B N 1
ATOM 1586 C CA . HIS B 1 85 ? 1.723 -17.562 3.398 1 96.69 85 HIS B CA 1
ATOM 1587 C C . HIS B 1 85 ? 1.119 -16.453 2.543 1 96.69 85 HIS B C 1
ATOM 1589 O O . HIS B 1 85 ? 0.632 -15.453 3.072 1 96.69 85 HIS B O 1
ATOM 1595 N N . GLY B 1 86 ? 1.135 -16.688 1.241 1 97.44 86 GLY B N 1
ATOM 1596 C CA . GLY B 1 86 ? 0.574 -15.711 0.321 1 97.44 86 GLY B CA 1
ATOM 1597 C C . GLY B 1 86 ? -0.896 -15.43 0.57 1 97.44 86 GLY B C 1
ATOM 1598 O O . GLY B 1 86 ? -1.362 -14.305 0.375 1 97.44 86 GLY B O 1
ATOM 1599 N N . LYS B 1 87 ? -1.595 -16.422 1.038 1 97.62 87 LYS B N 1
ATOM 1600 C CA . LYS B 1 87 ? -3.023 -16.266 1.297 1 97.62 87 LYS B CA 1
ATOM 1601 C C . LYS B 1 87 ? -3.277 -15.305 2.447 1 97.62 87 LYS B C 1
ATOM 1603 O O . LYS B 1 87 ? -4.344 -14.688 2.525 1 97.62 87 LYS B O 1
ATOM 1608 N N . THR B 1 88 ? -2.303 -15.094 3.293 1 97.06 88 THR B N 1
ATOM 1609 C CA . THR B 1 88 ? -2.477 -14.242 4.465 1 97.06 88 THR B CA 1
ATOM 1610 C C . THR B 1 88 ? -2.57 -12.773 4.055 1 97.06 88 THR B C 1
ATOM 1612 O O . THR B 1 88 ? -3 -11.93 4.844 1 97.06 88 THR B O 1
ATOM 1615 N N . VAL B 1 89 ? -2.195 -12.492 2.838 1 95.81 89 VAL B N 1
ATOM 1616 C CA . VAL B 1 89 ? -2.24 -11.117 2.357 1 95.81 89 VAL B CA 1
ATOM 1617 C C . VAL B 1 89 ? -3.688 -10.633 2.299 1 95.81 89 VAL B C 1
ATOM 1619 O O . VAL B 1 89 ? -3.949 -9.43 2.289 1 95.81 89 VAL B O 1
ATOM 1622 N N . SER B 1 90 ? -4.645 -11.578 2.328 1 96.25 90 SER B N 1
ATOM 1623 C CA . SER B 1 90 ? -6.059 -11.234 2.283 1 96.25 90 SER B CA 1
ATOM 1624 C C . SER B 1 90 ? -6.426 -10.266 3.402 1 96.25 90 SER B C 1
ATOM 1626 O O . SER B 1 90 ? -7.309 -9.414 3.236 1 96.25 90 SER B O 1
ATOM 1628 N N . THR B 1 91 ? -5.719 -10.352 4.5 1 96.06 91 THR B N 1
ATOM 1629 C CA . THR B 1 91 ? -6.016 -9.484 5.633 1 96.06 91 THR B CA 1
ATOM 1630 C C . THR B 1 91 ? -5.746 -8.023 5.285 1 96.06 91 THR B C 1
ATOM 1632 O O . THR B 1 91 ? -6.547 -7.148 5.609 1 96.06 91 THR B O 1
ATOM 1635 N N . VAL B 1 92 ? -4.684 -7.824 4.594 1 95.38 92 VAL B N 1
ATOM 1636 C CA . VAL B 1 92 ? -4.316 -6.461 4.219 1 95.38 92 VAL B CA 1
ATOM 1637 C C . VAL B 1 92 ? -5.227 -5.973 3.094 1 95.38 92 VAL B C 1
ATOM 1639 O O . VAL B 1 92 ? -5.719 -4.844 3.131 1 95.38 92 VAL B O 1
ATOM 1642 N N . LEU B 1 93 ? -5.461 -6.824 2.139 1 94.62 93 LEU B N 1
ATOM 1643 C CA . LEU B 1 93 ? -6.305 -6.453 1.008 1 94.62 93 LEU B CA 1
ATOM 1644 C C . LEU B 1 93 ? -7.727 -6.152 1.466 1 94.62 93 LEU B C 1
ATOM 1646 O O . LEU B 1 93 ? -8.359 -5.219 0.966 1 94.62 93 LEU B O 1
ATOM 1650 N N . ASP B 1 94 ? -8.195 -6.918 2.393 1 95.25 94 ASP B N 1
ATOM 1651 C CA . ASP B 1 94 ? -9.539 -6.695 2.926 1 95.25 94 ASP B CA 1
ATOM 1652 C C . ASP B 1 94 ? -9.617 -5.355 3.656 1 95.25 94 ASP B C 1
ATOM 1654 O O . ASP B 1 94 ? -10.617 -4.641 3.539 1 95.25 94 ASP B O 1
ATOM 1658 N N . SER B 1 95 ? -8.57 -5.078 4.43 1 96.25 95 SER B N 1
ATOM 1659 C CA . SER B 1 95 ? -8.516 -3.795 5.125 1 96.25 95 SER B CA 1
ATOM 1660 C C . SER B 1 95 ? -8.477 -2.633 4.137 1 96.25 95 SER B C 1
ATOM 1662 O O . SER B 1 95 ? -9.18 -1.632 4.32 1 96.25 95 SER B O 1
ATOM 1664 N N . MET B 1 96 ? -7.742 -2.809 3.123 1 94.38 96 MET B N 1
ATOM 1665 C CA . MET B 1 96 ? -7.66 -1.784 2.086 1 94.38 96 MET B CA 1
ATOM 1666 C C . MET B 1 96 ? -9.008 -1.609 1.387 1 94.38 96 MET B C 1
ATOM 1668 O O . MET B 1 96 ? -9.43 -0.483 1.126 1 94.38 96 MET B O 1
ATOM 1672 N N . CYS B 1 97 ? -9.602 -2.701 1.117 1 94.31 97 CYS B N 1
ATOM 1673 C CA . CYS B 1 97 ? -10.898 -2.662 0.455 1 94.31 97 CYS B CA 1
ATOM 1674 C C . CYS B 1 97 ? -11.922 -1.913 1.303 1 94.31 97 CYS B C 1
ATOM 1676 O O . CYS B 1 97 ? -12.594 -1 0.815 1 94.31 97 CYS B O 1
ATOM 1678 N N . SER B 1 98 ? -12.016 -2.281 2.525 1 96.12 98 SER B N 1
ATOM 1679 C CA . SER B 1 98 ? -12.992 -1.674 3.428 1 96.12 98 SER B CA 1
ATOM 1680 C C . SER B 1 98 ? -12.734 -0.18 3.594 1 96.12 98 SER B C 1
ATOM 1682 O O . SER B 1 98 ? -13.656 0.628 3.502 1 96.12 98 SER B O 1
ATOM 1684 N N . TRP B 1 99 ? -11.539 0.12 3.844 1 96.75 99 TRP B N 1
ATOM 1685 C CA . TRP B 1 99 ? -11.203 1.524 4.051 1 96.75 99 TRP B CA 1
ATOM 1686 C C . TRP B 1 99 ? -11.398 2.328 2.771 1 96.75 99 TRP B C 1
ATOM 1688 O O . TRP B 1 99 ? -11.93 3.439 2.803 1 96.75 99 TRP B O 1
ATOM 1698 N N . GLY B 1 100 ? -10.914 1.787 1.657 1 95.19 100 GLY B N 1
ATOM 1699 C CA . GLY B 1 100 ? -11.078 2.461 0.379 1 95.19 100 GLY B CA 1
ATOM 1700 C C . GLY B 1 100 ? -12.523 2.77 0.051 1 95.19 100 GLY B C 1
ATOM 1701 O O . GLY B 1 100 ? -12.844 3.873 -0.396 1 95.19 100 GLY B O 1
ATOM 1702 N N . ARG B 1 101 ? -13.359 1.83 0.29 1 94.25 101 ARG B N 1
ATOM 1703 C CA . ARG B 1 101 ? -14.789 2.029 0.066 1 94.25 101 ARG B CA 1
ATOM 1704 C C . ARG B 1 101 ? -15.336 3.131 0.966 1 94.25 101 ARG B C 1
ATOM 1706 O O . ARG B 1 101 ? -16.109 3.986 0.515 1 94.25 101 ARG B O 1
ATOM 1713 N N . GLY B 1 102 ? -14.906 3.059 2.238 1 95.06 102 GLY B N 1
ATOM 1714 C CA . GLY B 1 102 ? -15.32 4.102 3.166 1 95.06 102 GLY B CA 1
ATOM 1715 C C . GLY B 1 102 ? -14.867 5.488 2.738 1 95.06 102 GLY B C 1
ATOM 1716 O O . GLY B 1 102 ? -15.617 6.457 2.873 1 95.06 102 GLY B O 1
ATOM 1717 N N . HIS B 1 103 ? -13.688 5.547 2.213 1 95.69 103 HIS B N 1
ATOM 1718 C CA . HIS B 1 103 ? -13.148 6.824 1.764 1 95.69 103 HIS B CA 1
ATOM 1719 C C . HIS B 1 103 ? -13.93 7.363 0.57 1 95.69 103 HIS B C 1
ATOM 1721 O O . HIS B 1 103 ? -14.266 8.547 0.523 1 95.69 103 HIS B O 1
ATOM 1727 N N . LEU B 1 104 ? -14.195 6.531 -0.369 1 93.44 104 LEU B N 1
ATOM 1728 C CA . LEU B 1 104 ? -14.938 6.938 -1.556 1 93.44 104 LEU B CA 1
ATOM 1729 C C . LEU B 1 104 ? -16.328 7.445 -1.181 1 93.44 104 LEU B C 1
ATOM 1731 O O . LEU B 1 104 ? -16.812 8.43 -1.748 1 93.44 104 LEU B O 1
ATOM 1735 N N . GLU B 1 105 ? -16.906 6.762 -0.257 1 93.88 105 GLU B N 1
ATOM 1736 C CA . GLU B 1 105 ? -18.219 7.199 0.216 1 93.88 105 GLU B CA 1
ATOM 1737 C C . GLU B 1 105 ? -18.125 8.555 0.903 1 93.88 105 GLU B C 1
ATOM 1739 O O . GLU B 1 105 ? -19.031 9.391 0.766 1 93.88 105 GLU B O 1
ATOM 1744 N N . TYR B 1 106 ? -17.062 8.688 1.617 1 93.56 106 TYR B N 1
ATOM 1745 C CA . TYR B 1 106 ? -16.859 9.93 2.355 1 93.56 106 TYR B CA 1
ATOM 1746 C C . TYR B 1 106 ? -16.688 11.109 1.403 1 93.56 106 TYR B C 1
ATOM 1748 O O . TYR B 1 106 ? -17.281 12.172 1.607 1 93.56 106 TYR B O 1
ATOM 1756 N N . ILE B 1 107 ? -15.859 10.922 0.386 1 90.56 107 ILE B N 1
ATOM 1757 C CA . ILE B 1 107 ? -15.57 12.016 -0.528 1 90.56 107 ILE B CA 1
ATOM 1758 C C . ILE B 1 107 ? -16.797 12.289 -1.406 1 90.56 107 ILE B C 1
ATOM 1760 O O . ILE B 1 107 ? -17.016 13.422 -1.832 1 90.56 107 ILE B O 1
ATOM 1764 N N . ASP B 1 108 ? -17.5 11.25 -1.759 1 84.81 108 ASP B N 1
ATOM 1765 C CA . ASP B 1 108 ? -18.703 11.414 -2.562 1 84.81 108 ASP B CA 1
ATOM 1766 C C . ASP B 1 108 ? -19.766 12.203 -1.802 1 84.81 108 ASP B C 1
ATOM 1768 O O . ASP B 1 108 ? -20.531 12.969 -2.402 1 84.81 108 ASP B O 1
ATOM 1772 N N . LYS B 1 109 ? -19.797 11.977 -0.527 1 81 109 LYS B N 1
ATOM 1773 C CA . LYS B 1 109 ? -20.766 12.695 0.3 1 81 109 LYS B CA 1
ATOM 1774 C C . LYS B 1 109 ? -20.422 14.18 0.383 1 81 109 LYS B C 1
ATOM 1776 O O . LYS B 1 109 ? -21.312 15.008 0.604 1 81 109 LYS B O 1
ATOM 1781 N N . ASP B 1 110 ? -19.141 14.406 0.358 1 68.81 110 ASP B N 1
ATOM 1782 C CA . ASP B 1 110 ? -18.703 15.789 0.485 1 68.81 110 ASP B CA 1
ATOM 1783 C C . ASP B 1 110 ? -18.844 16.531 -0.839 1 68.81 110 ASP B C 1
ATOM 1785 O O . ASP B 1 110 ? -18.562 17.734 -0.915 1 68.81 110 ASP B O 1
ATOM 1789 N N . LYS B 1 111 ? -19.078 15.742 -1.945 1 60.94 111 LYS B N 1
ATOM 1790 C CA . LYS B 1 111 ? -19.328 16.406 -3.227 1 60.94 111 LYS B CA 1
ATOM 1791 C C . LYS B 1 111 ? -20.688 17.094 -3.244 1 60.94 111 LYS B C 1
ATOM 1793 O O . LYS B 1 111 ? -21.688 16.516 -2.838 1 60.94 111 LYS B O 1
ATOM 1798 N N . PRO B 1 112 ? -20.703 18.5 -3.547 1 54.88 112 PRO B N 1
ATOM 1799 C CA . PRO B 1 112 ? -21.969 19.219 -3.635 1 54.88 112 PRO B CA 1
ATOM 1800 C C . PRO B 1 112 ? -22.969 18.562 -4.582 1 54.88 112 PRO B C 1
ATOM 1802 O O . PRO B 1 112 ? -22.562 17.859 -5.52 1 54.88 112 PRO B O 1
#